Protein AF-A0A5C7R2L1-F1 (afdb_monomer)

Nearest PDB structures (foldseek):
  4mh6-assembly1_A  TM=2.713E-01  e=3.807E+00  Vibrio parahaemolyticus RIMD 2210633

Structure (mmCIF, N/CA/C/O backbone):
data_AF-A0A5C7R2L1-F1
#
_entry.id   AF-A0A5C7R2L1-F1
#
loop_
_atom_site.group_PDB
_atom_site.id
_atom_site.type_symbol
_atom_site.label_atom_id
_atom_site.label_alt_id
_atom_site.label_comp_id
_atom_site.label_asym_id
_atom_site.label_entity_id
_atom_site.label_seq_id
_atom_site.pdbx_PDB_ins_code
_atom_site.Cartn_x
_atom_site.Cartn_y
_atom_site.Cartn_z
_atom_site.occupancy
_atom_site.B_iso_or_equiv
_atom_site.auth_seq_id
_atom_site.auth_comp_id
_atom_site.auth_asym_id
_atom_site.auth_atom_id
_atom_site.pdbx_PDB_model_num
ATOM 1 N N . MET A 1 1 ? -52.561 -38.824 -11.203 1.00 39.69 1 MET A N 1
ATOM 2 C CA . MET A 1 1 ? -52.600 -39.949 -12.165 1.00 39.69 1 MET A CA 1
ATOM 3 C C . MET A 1 1 ? -53.392 -39.508 -13.389 1.00 39.69 1 MET A C 1
ATOM 5 O O . MET A 1 1 ? -54.431 -38.897 -13.193 1.00 39.69 1 MET A O 1
ATOM 9 N N . ASN A 1 2 ? -52.875 -39.834 -14.583 1.00 37.53 2 ASN A N 1
ATOM 10 C CA . ASN A 1 2 ? -53.332 -39.517 -15.955 1.00 37.53 2 ASN A CA 1
ATOM 11 C C . ASN A 1 2 ? -53.173 -38.056 -16.434 1.00 37.53 2 ASN A C 1
ATOM 13 O O . ASN A 1 2 ? -53.675 -37.151 -15.790 1.00 37.53 2 ASN A O 1
ATOM 17 N N . THR A 1 3 ? -52.539 -37.729 -17.568 1.00 41.38 3 THR A N 1
ATOM 18 C CA . THR A 1 3 ? -51.797 -38.523 -18.571 1.00 41.38 3 THR A CA 1
ATOM 19 C C . THR A 1 3 ? -51.018 -37.580 -19.502 1.00 41.38 3 THR A C 1
ATOM 21 O O . THR A 1 3 ? -51.517 -36.539 -19.913 1.00 41.38 3 THR A O 1
ATOM 24 N N . ILE A 1 4 ? -49.807 -38.013 -19.845 1.00 60.62 4 ILE A N 1
ATOM 25 C CA . ILE A 1 4 ? -48.859 -37.541 -20.869 1.00 60.62 4 ILE A CA 1
ATOM 26 C C . ILE A 1 4 ? -49.501 -37.465 -22.270 1.00 60.62 4 ILE A C 1
ATOM 28 O O . ILE A 1 4 ? -50.122 -38.452 -22.653 1.00 60.62 4 ILE A O 1
ATOM 32 N N . ARG A 1 5 ? -49.232 -36.419 -23.080 1.00 50.84 5 ARG A N 1
ATOM 33 C CA . ARG A 1 5 ? -48.623 -36.579 -24.428 1.00 50.84 5 ARG A CA 1
ATOM 34 C C . ARG A 1 5 ? -48.269 -35.266 -25.136 1.00 50.84 5 ARG A C 1
ATOM 36 O O . ARG A 1 5 ? -49.070 -34.351 -25.257 1.00 50.84 5 ARG A O 1
ATOM 43 N N . GLN A 1 6 ? -47.039 -35.264 -25.632 1.00 53.69 6 GLN A N 1
ATOM 44 C CA . GLN A 1 6 ? -46.382 -34.284 -26.485 1.00 53.69 6 GLN A CA 1
ATOM 45 C C . GLN A 1 6 ? -46.992 -34.232 -27.894 1.00 53.69 6 GLN A C 1
ATOM 47 O O . GLN A 1 6 ? -47.411 -35.269 -28.408 1.00 53.69 6 GLN A O 1
ATOM 52 N N . LEU A 1 7 ? -46.893 -33.078 -28.562 1.00 54.81 7 LEU A N 1
ATOM 53 C CA . LEU A 1 7 ? -46.683 -33.032 -30.011 1.00 54.81 7 LEU A CA 1
ATOM 54 C C . LEU A 1 7 ? -45.957 -31.744 -30.419 1.00 54.81 7 LEU A C 1
ATOM 56 O O . LEU A 1 7 ? -46.365 -30.629 -30.110 1.00 54.81 7 LEU A O 1
ATOM 60 N N . VAL A 1 8 ? -44.827 -31.980 -31.071 1.00 52.78 8 VAL A N 1
ATOM 61 C CA . VAL A 1 8 ? -43.884 -31.043 -31.669 1.00 52.78 8 VAL A CA 1
ATOM 62 C C . VAL A 1 8 ? -44.471 -30.499 -32.970 1.00 52.78 8 VAL A C 1
ATOM 64 O O . VAL A 1 8 ? -44.897 -31.284 -33.813 1.00 52.78 8 VAL A O 1
ATOM 67 N N . THR A 1 9 ? -44.388 -29.186 -33.183 1.00 51.72 9 THR A N 1
ATOM 68 C CA . THR A 1 9 ? -44.386 -28.609 -34.536 1.00 51.72 9 THR A CA 1
ATOM 69 C C . THR A 1 9 ? -43.420 -27.433 -34.567 1.00 51.72 9 THR A C 1
ATOM 71 O O . THR A 1 9 ? -43.623 -26.422 -33.902 1.00 51.72 9 THR A O 1
ATOM 74 N N . ALA A 1 10 ? -42.338 -27.621 -35.316 1.00 51.16 10 ALA A N 1
ATOM 75 C CA . ALA A 1 10 ? -41.337 -26.623 -35.637 1.00 51.16 10 ALA A CA 1
ATOM 76 C C . ALA A 1 10 ? -41.802 -25.788 -36.836 1.00 51.16 10 ALA A C 1
ATOM 78 O O . ALA A 1 10 ? -42.165 -26.373 -37.852 1.00 51.16 10 ALA A O 1
ATOM 79 N N . ILE A 1 11 ? -41.720 -24.456 -36.750 1.00 57.00 11 ILE A N 1
ATOM 80 C CA . ILE A 1 11 ? -41.546 -23.575 -37.914 1.00 57.00 11 ILE A CA 1
ATOM 81 C C . ILE A 1 11 ? -40.574 -22.458 -37.523 1.00 57.00 11 ILE A C 1
ATOM 83 O O . ILE A 1 11 ? -40.879 -21.570 -36.731 1.00 57.00 11 ILE A O 1
ATOM 87 N N . THR A 1 12 ? -39.383 -22.543 -38.099 1.00 49.66 12 THR A N 1
ATOM 88 C CA . THR A 1 12 ? -38.386 -21.487 -38.246 1.00 49.66 12 THR A CA 1
ATOM 89 C C . THR A 1 12 ? -38.752 -20.608 -39.446 1.00 49.66 12 THR A C 1
ATOM 91 O O . THR A 1 12 ? -38.893 -21.143 -40.539 1.00 49.66 12 THR A O 1
ATOM 94 N N . LEU A 1 13 ? -38.841 -19.280 -39.282 1.00 45.88 13 LEU A N 1
ATOM 95 C CA . LEU A 1 13 ? -38.212 -18.313 -40.199 1.00 45.88 13 LEU A CA 1
ATOM 96 C C . LEU A 1 13 ? -38.254 -16.870 -39.662 1.00 45.88 13 LEU A C 1
ATOM 98 O O . LEU A 1 13 ? -39.266 -16.355 -39.203 1.00 45.88 13 LEU A O 1
ATOM 102 N N . THR A 1 14 ? -37.081 -16.263 -39.758 1.00 50.78 14 THR A N 1
ATOM 103 C CA . THR A 1 14 ? -36.590 -14.925 -39.421 1.00 50.78 14 THR A CA 1
ATOM 104 C C . THR A 1 14 ? -37.208 -13.764 -40.209 1.00 50.78 14 THR A C 1
ATOM 106 O O . THR A 1 14 ? -37.318 -13.877 -41.426 1.00 50.78 14 THR A O 1
ATOM 109 N N . ALA A 1 15 ? -37.405 -12.600 -39.565 1.00 43.31 15 ALA A N 1
ATOM 110 C CA . ALA A 1 15 ? -37.150 -11.278 -40.169 1.00 43.31 15 ALA A CA 1
ATOM 111 C C . ALA A 1 15 ? -37.083 -10.135 -39.123 1.00 43.31 15 ALA A C 1
ATOM 113 O O . ALA A 1 15 ? -38.080 -9.772 -38.510 1.00 43.31 15 ALA A O 1
ATOM 114 N N . ALA A 1 16 ? -35.875 -9.586 -38.965 1.00 53.84 16 ALA A N 1
ATOM 115 C CA . ALA A 1 16 ? -35.517 -8.183 -38.713 1.00 53.84 16 ALA A CA 1
ATOM 116 C C . ALA A 1 16 ? -36.371 -7.295 -37.771 1.00 53.84 16 ALA A C 1
ATOM 118 O O . ALA A 1 16 ? -37.302 -6.624 -38.206 1.00 53.84 16 ALA A O 1
ATOM 119 N N . LEU A 1 17 ? -35.881 -7.095 -36.540 1.00 45.97 17 LEU A N 1
ATOM 120 C CA . LEU A 1 17 ? -35.929 -5.788 -35.864 1.00 45.97 17 LEU A CA 1
ATOM 121 C C . LEU A 1 17 ? -34.528 -5.430 -35.341 1.00 45.97 17 LEU A C 1
ATOM 123 O O . LEU A 1 17 ? -34.177 -5.705 -34.198 1.00 45.97 17 LEU A O 1
ATOM 127 N N . SER A 1 18 ? -33.716 -4.806 -36.196 1.00 50.56 18 SER A N 1
ATOM 128 C CA . SER A 1 18 ? -32.508 -4.081 -35.794 1.00 50.56 18 SER A CA 1
ATOM 129 C C . SER A 1 18 ? -32.811 -2.581 -35.779 1.00 50.56 18 SER A C 1
ATOM 131 O O . SER A 1 18 ? -32.610 -1.899 -36.780 1.00 50.56 18 SER A O 1
ATOM 133 N N . ALA A 1 19 ? -33.326 -2.071 -34.661 1.00 48.06 19 ALA A N 1
ATOM 134 C CA . ALA A 1 19 ? -33.340 -0.637 -34.362 1.00 48.06 19 ALA A CA 1
ATOM 135 C C . ALA A 1 19 ? -33.668 -0.396 -32.880 1.00 48.06 19 ALA A C 1
ATOM 137 O O . ALA A 1 19 ? -34.785 -0.037 -32.530 1.00 48.06 19 ALA A O 1
ATOM 138 N N . CYS A 1 20 ? -32.676 -0.562 -32.006 1.00 41.56 20 CYS A N 1
ATOM 139 C CA . CYS A 1 20 ? -32.641 0.151 -30.732 1.00 41.56 20 CYS A CA 1
ATOM 140 C C . CYS A 1 20 ? -31.186 0.517 -30.440 1.00 41.56 20 CYS A C 1
ATOM 142 O O . CYS A 1 20 ? -30.364 -0.335 -30.111 1.00 41.56 20 CYS A O 1
ATOM 144 N N . GLY A 1 21 ? -30.872 1.800 -30.621 1.00 51.09 21 GLY A N 1
ATOM 145 C CA . GLY A 1 21 ? -29.602 2.395 -30.237 1.00 51.09 21 GLY A CA 1
ATOM 146 C C . GLY A 1 21 ? -29.471 2.428 -28.719 1.00 51.09 21 GLY A C 1
ATOM 147 O O . GLY A 1 21 ? -29.848 3.403 -28.081 1.00 51.09 21 GLY A O 1
ATOM 148 N N . GLY A 1 22 ? -28.918 1.363 -28.151 1.00 40.03 22 GLY A N 1
ATOM 149 C CA . GLY A 1 22 ? -28.260 1.399 -26.854 1.00 40.03 22 GLY A CA 1
ATOM 150 C C . GLY A 1 22 ? -26.768 1.571 -27.098 1.00 40.03 22 GLY A C 1
ATOM 151 O O . GLY A 1 22 ? -26.120 0.661 -27.606 1.00 40.03 22 GLY A O 1
ATOM 152 N N . LYS A 1 23 ? -26.213 2.742 -26.770 1.00 41.47 23 LYS A N 1
ATOM 153 C CA . LYS A 1 23 ? -24.764 2.908 -26.617 1.00 41.47 23 LYS A CA 1
ATOM 154 C C . LYS A 1 23 ? -24.326 2.003 -25.467 1.00 41.47 23 LYS A C 1
ATOM 156 O O . LYS A 1 23 ? -24.392 2.402 -24.311 1.00 41.47 23 LYS A O 1
ATOM 161 N N . GLN A 1 24 ? -23.931 0.778 -25.792 1.00 41.66 24 GLN A N 1
ATOM 162 C CA . GLN A 1 24 ? -23.197 -0.081 -24.880 1.00 41.66 24 GLN A CA 1
ATOM 163 C C . GLN A 1 24 ? -21.851 0.614 -24.621 1.00 41.66 24 GLN A C 1
ATOM 165 O O . GLN A 1 24 ? -21.129 0.881 -25.588 1.00 41.66 24 GLN A O 1
ATOM 170 N N . PRO A 1 25 ? -21.502 0.965 -23.372 1.00 40.78 25 PRO A N 1
ATOM 171 C CA . PRO A 1 25 ? -20.127 1.320 -23.058 1.00 40.78 25 PRO A CA 1
ATOM 172 C C . PRO A 1 25 ? -19.238 0.147 -23.492 1.00 40.78 25 PRO A C 1
ATOM 174 O O . PRO A 1 25 ? -19.661 -1.006 -23.332 1.00 40.78 25 PRO A O 1
ATOM 177 N N . PRO A 1 26 ? -18.048 0.393 -24.069 1.00 38.75 26 PRO A N 1
ATOM 178 C CA . PRO A 1 26 ? -17.127 -0.693 -24.370 1.00 38.75 26 PRO A CA 1
ATOM 179 C C . PRO A 1 26 ? -16.910 -1.523 -23.097 1.00 38.75 26 PRO A C 1
ATOM 181 O O . PRO A 1 26 ? -16.890 -0.947 -22.002 1.00 38.75 26 PRO A O 1
ATOM 184 N N . PRO A 1 27 ? -16.790 -2.860 -23.204 1.00 34.00 27 PRO A N 1
ATOM 185 C CA . PRO A 1 27 ? -16.456 -3.672 -22.047 1.00 34.00 27 PRO A CA 1
ATOM 186 C C . PRO A 1 27 ? -15.182 -3.088 -21.444 1.00 34.00 27 PRO A C 1
ATOM 188 O O . PRO A 1 27 ? -14.201 -2.871 -22.159 1.00 34.00 27 PRO A O 1
ATOM 191 N N . ALA A 1 28 ? -15.224 -2.782 -20.149 1.00 38.81 28 ALA A N 1
ATOM 192 C CA . ALA A 1 28 ? -14.040 -2.429 -19.394 1.00 38.81 28 ALA A CA 1
ATOM 193 C C . ALA A 1 28 ? -13.111 -3.646 -19.435 1.00 38.81 28 ALA A C 1
ATOM 195 O O . ALA A 1 28 ? -13.203 -4.551 -18.611 1.00 38.81 28 ALA A O 1
ATOM 196 N N . GLN A 1 29 ? -12.247 -3.697 -20.444 1.00 35.16 29 GLN A N 1
ATOM 197 C CA . GLN A 1 29 ? -11.073 -4.543 -20.436 1.00 35.16 29 GLN A CA 1
ATOM 198 C C . GLN A 1 29 ? -10.132 -3.936 -19.402 1.00 35.16 29 GLN A C 1
ATOM 200 O O . GLN A 1 29 ? -9.212 -3.192 -19.724 1.00 35.16 29 GLN A O 1
ATOM 205 N N . GLN A 1 30 ? -10.385 -4.240 -18.132 1.00 37.59 30 GLN A N 1
ATOM 206 C CA . GLN A 1 30 ? -9.346 -4.221 -17.118 1.00 37.59 30 GLN A CA 1
ATOM 207 C C . GLN A 1 30 ? -8.441 -5.420 -17.402 1.00 37.59 30 GLN A C 1
ATOM 209 O O . GLN A 1 30 ? -8.468 -6.429 -16.704 1.00 37.59 30 GLN A O 1
ATOM 214 N N . ASN A 1 31 ? -7.674 -5.337 -18.488 1.00 41.25 31 ASN A N 1
ATOM 215 C CA . ASN A 1 31 ? -6.490 -6.162 -18.600 1.00 41.25 31 ASN A CA 1
ATOM 216 C C . ASN A 1 31 ? -5.535 -5.603 -17.552 1.00 41.25 31 ASN A C 1
ATOM 218 O O . ASN A 1 31 ? -4.948 -4.540 -17.751 1.00 41.25 31 ASN A O 1
ATOM 222 N N . ALA A 1 32 ? -5.447 -6.281 -16.408 1.00 54.75 32 ALA A N 1
ATOM 223 C CA . ALA A 1 32 ? -4.316 -6.107 -15.514 1.00 54.75 32 ALA A CA 1
ATOM 224 C C . ALA A 1 32 ? -3.049 -6.206 -16.375 1.00 54.75 32 ALA A C 1
ATOM 226 O O . ALA A 1 32 ? -2.899 -7.181 -17.119 1.00 54.75 32 ALA A O 1
ATOM 227 N N . HIS A 1 33 ? -2.210 -5.168 -16.344 1.00 63.53 33 HIS A N 1
ATOM 228 C CA . HIS A 1 33 ? -0.971 -5.114 -17.118 1.00 63.53 33 HIS A CA 1
ATOM 229 C C . HIS A 1 33 ? -0.148 -6.361 -16.793 1.00 63.53 33 HIS A C 1
ATOM 231 O O . HIS A 1 33 ? 0.251 -6.556 -15.645 1.00 63.53 33 HIS A O 1
ATOM 237 N N . GLN A 1 34 ? 0.038 -7.242 -17.775 1.00 74.62 34 GLN A N 1
ATOM 238 C CA . GLN A 1 34 ? 0.922 -8.388 -17.615 1.00 74.62 34 GLN A CA 1
ATOM 239 C C . GLN A 1 34 ? 2.340 -7.909 -17.924 1.00 74.62 34 GLN A C 1
ATOM 241 O O . GLN A 1 34 ? 2.550 -7.319 -18.984 1.00 74.62 34 GLN A O 1
ATOM 246 N N . PRO A 1 35 ? 3.305 -8.110 -17.016 1.00 78.38 35 PRO A N 1
ATOM 247 C CA . PRO A 1 35 ? 4.678 -7.719 -17.271 1.00 78.38 35 PRO A CA 1
ATOM 248 C C . PRO A 1 35 ? 5.257 -8.561 -18.408 1.00 78.38 35 PRO A C 1
ATOM 250 O O . PRO A 1 35 ? 5.142 -9.790 -18.431 1.00 78.38 35 PRO A O 1
ATOM 253 N N . GLU A 1 36 ? 5.918 -7.893 -19.342 1.00 84.56 36 GLU A N 1
ATOM 254 C CA . GLU A 1 36 ? 6.506 -8.531 -20.519 1.00 84.56 36 GLU A CA 1
ATOM 255 C C . GLU A 1 36 ? 7.959 -8.953 -20.244 1.00 84.56 36 GLU A C 1
ATOM 257 O O . GLU A 1 36 ? 8.436 -9.977 -20.745 1.00 84.56 36 GLU A O 1
ATOM 262 N N . THR A 1 37 ? 8.656 -8.203 -19.386 1.00 86.31 37 THR A N 1
ATOM 263 C CA . THR A 1 37 ? 10.084 -8.379 -19.091 1.00 86.31 37 THR A CA 1
ATOM 264 C C . THR A 1 37 ? 10.355 -9.434 -18.021 1.00 86.31 37 THR A C 1
ATOM 266 O O . THR A 1 37 ? 9.510 -9.730 -17.178 1.00 86.31 37 THR A O 1
ATOM 269 N N . PHE A 1 38 ? 11.571 -9.995 -18.016 1.00 85.19 38 PHE A N 1
ATOM 270 C CA . PHE A 1 38 ? 12.000 -10.944 -16.978 1.00 85.19 38 PHE A CA 1
ATOM 271 C C . PHE A 1 38 ? 11.954 -10.322 -15.573 1.00 85.19 38 PHE A C 1
ATOM 273 O O . PHE A 1 38 ? 11.439 -10.942 -14.647 1.00 85.19 38 PHE A O 1
ATOM 280 N N . ILE A 1 39 ? 12.419 -9.074 -15.436 1.00 84.44 39 ILE A N 1
ATOM 281 C CA . ILE A 1 39 ? 12.377 -8.334 -14.167 1.00 84.44 39 ILE A CA 1
ATOM 282 C C . ILE A 1 39 ? 10.926 -8.112 -13.731 1.00 84.44 39 ILE A C 1
ATOM 284 O O . ILE A 1 39 ? 10.577 -8.417 -12.594 1.00 84.44 39 ILE A O 1
ATOM 288 N N . GLY A 1 40 ? 10.063 -7.648 -14.641 1.00 83.94 40 GLY A N 1
ATOM 289 C CA . GLY A 1 40 ? 8.648 -7.441 -14.343 1.00 83.94 40 GLY A CA 1
ATOM 290 C C . GLY A 1 40 ? 7.937 -8.728 -13.912 1.00 83.94 40 GLY A C 1
ATOM 291 O O . GLY A 1 40 ? 7.142 -8.698 -12.978 1.00 83.94 40 GLY A O 1
ATOM 292 N N . LYS A 1 41 ? 8.246 -9.871 -14.539 1.00 87.50 41 LYS A N 1
ATOM 293 C CA . LYS A 1 41 ? 7.679 -11.181 -14.170 1.00 87.50 41 LYS A CA 1
ATOM 294 C C . LYS A 1 41 ? 8.133 -11.647 -12.788 1.00 87.50 41 LYS A C 1
ATOM 296 O O . LYS A 1 41 ? 7.288 -12.065 -12.005 1.00 87.50 41 LYS A O 1
ATOM 301 N N . ALA A 1 42 ? 9.422 -11.517 -12.470 1.00 88.25 42 ALA A N 1
ATOM 302 C CA . ALA A 1 42 ? 9.946 -11.863 -11.148 1.00 88.25 42 ALA A CA 1
ATOM 303 C C . ALA A 1 42 ? 9.334 -10.984 -10.041 1.00 88.25 42 ALA A C 1
ATOM 305 O O . ALA A 1 42 ? 8.923 -11.487 -9.000 1.00 88.25 42 ALA A O 1
ATOM 306 N N . VAL A 1 43 ? 9.198 -9.674 -10.282 1.00 86.25 43 VAL A N 1
ATOM 307 C CA . VAL A 1 43 ? 8.515 -8.766 -9.343 1.00 86.25 43 VAL A CA 1
ATOM 308 C C . VAL A 1 43 ? 7.036 -9.124 -9.207 1.00 86.25 43 VAL A C 1
ATOM 310 O O . VAL A 1 43 ? 6.497 -9.097 -8.102 1.00 86.25 43 VAL A O 1
ATOM 313 N N . LYS A 1 44 ? 6.370 -9.496 -10.304 1.00 88.12 44 LYS A N 1
ATOM 314 C CA . LYS A 1 44 ? 4.971 -9.927 -10.266 1.00 88.12 44 LYS A CA 1
ATOM 315 C C . LYS A 1 44 ? 4.765 -11.169 -9.401 1.00 88.12 44 LYS A C 1
ATOM 317 O O . LYS A 1 44 ? 3.806 -11.205 -8.646 1.00 88.12 44 LYS A O 1
ATOM 322 N N . GLU A 1 45 ? 5.650 -12.152 -9.488 1.00 89.44 45 GLU A N 1
ATOM 323 C CA . GLU A 1 45 ? 5.563 -13.367 -8.672 1.00 89.44 45 GLU A CA 1
ATOM 324 C C . GLU A 1 45 ? 5.610 -13.036 -7.173 1.00 89.44 45 GLU A C 1
ATOM 326 O O . GLU A 1 45 ? 4.687 -13.375 -6.436 1.00 89.44 45 GLU A O 1
ATOM 331 N N . VAL A 1 46 ? 6.612 -12.258 -6.751 1.00 88.50 46 VAL A N 1
ATOM 332 C CA . VAL A 1 46 ? 6.759 -11.819 -5.350 1.00 88.50 46 VAL A CA 1
ATOM 333 C C . VAL A 1 46 ? 5.572 -10.969 -4.897 1.00 88.50 46 VAL A C 1
ATOM 335 O O . VAL A 1 46 ? 5.117 -11.048 -3.758 1.00 88.50 46 VAL A O 1
ATOM 338 N N . THR A 1 47 ? 5.053 -10.123 -5.782 1.00 87.56 47 THR A N 1
ATOM 339 C CA . THR A 1 47 ? 3.937 -9.245 -5.433 1.00 87.56 47 THR A CA 1
ATOM 340 C C . THR A 1 47 ? 2.582 -9.946 -5.435 1.00 87.56 47 THR A C 1
ATOM 342 O O . THR A 1 47 ? 1.700 -9.529 -4.686 1.00 87.56 47 THR A O 1
ATOM 345 N N . ASP A 1 48 ? 2.395 -11.008 -6.219 1.00 91.69 48 ASP A N 1
ATOM 346 C CA . ASP A 1 48 ? 1.206 -11.860 -6.145 1.00 91.69 48 ASP A CA 1
ATOM 347 C C . ASP A 1 48 ? 1.174 -12.616 -4.806 1.00 91.69 48 ASP A C 1
ATOM 349 O O . ASP A 1 48 ? 0.127 -12.639 -4.154 1.00 91.69 48 ASP A O 1
ATOM 353 N N . GLU A 1 49 ? 2.319 -13.128 -4.341 1.00 87.25 49 GLU A N 1
ATOM 354 C CA . GLU A 1 49 ? 2.456 -13.700 -2.992 1.00 87.25 49 GLU A CA 1
ATOM 355 C C . GLU A 1 49 ? 2.154 -12.648 -1.915 1.00 87.25 49 GLU A C 1
ATOM 357 O O . GLU A 1 49 ? 1.314 -12.873 -1.045 1.00 87.25 49 GLU A O 1
ATOM 362 N N . ALA A 1 50 ? 2.722 -11.443 -2.029 1.00 88.31 50 ALA A N 1
ATOM 363 C CA . ALA A 1 50 ? 2.433 -10.354 -1.096 1.00 88.31 50 ALA A CA 1
ATOM 364 C C . ALA A 1 50 ? 0.939 -9.975 -1.068 1.00 88.31 50 ALA A C 1
ATOM 366 O O . ALA A 1 50 ? 0.399 -9.646 -0.012 1.00 88.31 50 ALA A O 1
ATOM 367 N N . LYS A 1 51 ? 0.236 -10.028 -2.210 1.00 91.44 51 LYS A N 1
ATOM 368 C CA . LYS A 1 51 ? -1.220 -9.811 -2.271 1.00 91.44 51 LYS A CA 1
ATOM 369 C C . LYS A 1 51 ? -1.990 -10.919 -1.561 1.00 91.44 51 LYS A C 1
ATOM 371 O O . LYS A 1 51 ? -3.004 -10.629 -0.923 1.00 91.44 51 LYS A O 1
ATOM 376 N N . GLU A 1 52 ? -1.545 -12.164 -1.682 1.00 93.31 52 GLU A N 1
ATOM 377 C CA . GLU A 1 52 ? -2.139 -13.298 -0.979 1.00 93.31 52 GLU A CA 1
ATOM 378 C C . GLU A 1 52 ? -1.927 -13.182 0.536 1.00 93.31 52 GLU A C 1
ATOM 380 O O . GLU A 1 52 ? -2.893 -13.263 1.302 1.00 93.31 52 GLU A O 1
ATOM 385 N N . GLU A 1 53 ? -0.700 -12.900 0.975 1.00 90.12 53 GLU A N 1
ATOM 386 C CA . GLU A 1 53 ? -0.379 -12.662 2.383 1.00 90.12 53 GLU A CA 1
ATOM 387 C C . GLU A 1 53 ? -1.148 -11.468 2.945 1.00 90.12 53 GLU A C 1
ATOM 389 O O . GLU A 1 53 ? -1.687 -11.536 4.046 1.00 90.12 53 GLU A O 1
ATOM 394 N N . LEU A 1 54 ? -1.293 -10.388 2.180 1.00 91.31 54 LEU A N 1
ATOM 395 C CA . LEU A 1 54 ? -2.080 -9.230 2.588 1.00 91.31 54 LEU A CA 1
ATOM 396 C C . LEU A 1 54 ? -3.562 -9.581 2.789 1.00 91.31 54 LEU A C 1
ATOM 398 O O . LEU A 1 54 ? -4.213 -9.051 3.690 1.00 91.31 54 LEU A O 1
ATOM 402 N N . GLN A 1 55 ? -4.119 -10.463 1.957 1.00 93.06 55 GLN A N 1
ATOM 403 C CA . GLN A 1 55 ? -5.511 -10.901 2.080 1.00 93.06 55 GLN A CA 1
ATOM 404 C C . GLN A 1 55 ? -5.707 -11.832 3.277 1.00 93.06 55 GLN A C 1
ATOM 406 O O . GLN A 1 55 ? -6.668 -11.653 4.035 1.00 93.06 55 GLN A O 1
ATOM 411 N N . ASN A 1 56 ? -4.784 -12.773 3.470 1.00 94.88 56 ASN A N 1
ATOM 412 C CA . ASN A 1 56 ? -4.913 -13.882 4.416 1.00 94.88 56 ASN A CA 1
ATOM 413 C C . ASN A 1 56 ? -4.209 -13.650 5.762 1.00 94.88 56 ASN A C 1
ATOM 415 O O . ASN A 1 56 ? -4.475 -14.371 6.722 1.00 94.88 56 ASN A O 1
ATOM 419 N N . GLY A 1 57 ? -3.337 -12.651 5.851 1.00 95.44 57 GLY A N 1
ATOM 420 C CA . GLY A 1 57 ? -2.536 -12.308 7.021 1.00 95.44 57 GLY A CA 1
ATOM 421 C C . GLY A 1 57 ? -3.057 -11.093 7.784 1.00 95.44 57 GLY A C 1
ATOM 422 O O . GLY A 1 57 ? -3.950 -10.362 7.348 1.00 95.44 57 GLY A O 1
ATOM 423 N N . ASN A 1 58 ? -2.505 -10.866 8.970 1.00 97.25 58 ASN A N 1
ATOM 424 C CA . ASN A 1 58 ? -2.810 -9.682 9.767 1.00 97.25 58 ASN A CA 1
ATOM 425 C C . ASN A 1 58 ? -2.225 -8.422 9.103 1.00 97.25 58 ASN A C 1
ATOM 427 O O . ASN A 1 58 ? -1.114 -8.460 8.588 1.00 97.25 58 ASN A O 1
ATOM 431 N N . ILE A 1 59 ? -2.962 -7.308 9.125 1.00 95.56 59 ILE A N 1
ATOM 432 C CA . ILE A 1 59 ? -2.450 -6.006 8.666 1.00 95.56 59 ILE A CA 1
ATOM 433 C C . ILE A 1 59 ? -1.972 -5.216 9.874 1.00 95.56 59 ILE A C 1
ATOM 435 O O . ILE A 1 59 ? -2.769 -4.968 10.777 1.00 95.56 59 ILE A O 1
ATOM 439 N N . ASP A 1 60 ? -0.710 -4.798 9.861 1.00 94.44 60 ASP A N 1
ATOM 440 C CA . ASP A 1 60 ? -0.152 -3.878 10.852 1.00 94.44 60 ASP A CA 1
ATOM 441 C C . ASP A 1 60 ? -0.759 -2.474 10.681 1.00 94.44 60 ASP A C 1
ATOM 443 O O . ASP A 1 60 ? -0.857 -1.950 9.570 1.00 94.44 60 ASP A O 1
ATOM 447 N N . VAL A 1 61 ? -1.203 -1.879 11.787 1.00 93.06 61 VAL A N 1
ATOM 448 C CA . VAL A 1 61 ? -1.807 -0.538 11.848 1.00 93.06 61 VAL A CA 1
ATOM 449 C C . VAL A 1 61 ? -1.129 0.358 12.887 1.00 93.06 61 VAL A C 1
ATOM 451 O O . VAL A 1 61 ? -1.674 1.393 13.264 1.00 93.06 61 VAL A O 1
ATOM 454 N N . SER A 1 62 ? 0.062 -0.022 13.351 1.00 88.38 62 SER A N 1
ATOM 455 C CA . SER A 1 62 ? 0.805 0.666 14.416 1.00 88.38 62 SER A CA 1
ATOM 456 C C . SER A 1 62 ? 1.274 2.072 14.011 1.00 88.38 62 SER A C 1
ATOM 458 O O . SER A 1 62 ? 1.498 2.916 14.878 1.00 88.38 62 SER A O 1
ATOM 460 N N . GLY A 1 63 ? 1.355 2.339 12.702 1.00 73.75 63 GLY A N 1
ATOM 461 C CA . GLY A 1 63 ? 1.845 3.592 12.128 1.00 73.75 63 GLY A CA 1
ATOM 462 C C . GLY A 1 63 ? 3.355 3.786 12.308 1.00 73.75 63 GLY A C 1
ATOM 463 O O . GLY A 1 63 ? 4.003 3.123 13.114 1.00 73.75 63 GLY A O 1
ATOM 464 N N . ASP A 1 64 ? 3.923 4.735 11.564 1.00 67.88 64 ASP A N 1
ATOM 465 C CA . ASP A 1 64 ? 5.382 4.944 11.514 1.00 67.88 64 ASP A CA 1
ATOM 466 C C . ASP A 1 64 ? 5.897 5.826 12.666 1.00 67.88 64 ASP A C 1
ATOM 468 O O . ASP A 1 64 ? 7.099 5.946 12.917 1.00 67.88 64 ASP A O 1
ATOM 472 N N . LYS A 1 65 ? 4.978 6.479 13.387 1.00 61.62 65 LYS A N 1
ATOM 473 C CA . LYS A 1 65 ? 5.289 7.327 14.538 1.00 61.62 65 LYS A CA 1
ATOM 474 C C . LYS A 1 65 ? 5.457 6.431 15.757 1.00 61.62 65 LYS A C 1
ATOM 476 O O . LYS A 1 65 ? 4.494 6.149 16.465 1.00 61.62 65 LYS A O 1
ATOM 481 N N . GLY A 1 66 ? 6.688 5.963 15.952 1.00 62.78 66 GLY A N 1
ATOM 482 C CA . GLY A 1 66 ? 7.061 5.070 17.047 1.00 62.78 66 GLY A CA 1
ATOM 483 C C . GLY A 1 66 ? 6.534 5.517 18.417 1.00 62.78 66 GLY A C 1
ATOM 484 O O . GLY A 1 66 ? 6.331 6.703 18.676 1.00 62.78 66 GLY A O 1
ATOM 485 N N . GLY A 1 67 ? 6.326 4.544 19.307 1.00 81.69 67 GLY A N 1
ATOM 486 C CA . GLY A 1 67 ? 5.839 4.773 20.673 1.00 81.69 67 GLY A CA 1
ATOM 487 C C . GLY A 1 67 ? 4.441 4.224 20.959 1.00 81.69 67 GLY A C 1
ATOM 488 O O . GLY A 1 67 ? 4.012 4.272 22.111 1.00 81.69 67 GLY A O 1
ATOM 489 N N . LEU A 1 68 ? 3.749 3.672 19.957 1.00 89.38 68 LEU A N 1
ATOM 490 C CA . LEU A 1 68 ? 2.541 2.876 20.166 1.00 89.38 68 LEU A CA 1
ATOM 491 C C . LEU A 1 68 ? 2.876 1.376 20.210 1.00 89.38 68 LEU A C 1
ATOM 493 O O . LEU A 1 68 ? 3.771 0.941 19.482 1.00 89.38 68 LEU A O 1
ATOM 497 N N . PRO A 1 69 ? 2.172 0.586 21.041 1.00 93.00 69 PRO A N 1
ATOM 498 C CA . PRO A 1 69 ? 2.267 -0.869 21.004 1.00 93.00 69 PRO A CA 1
ATOM 499 C C . PRO A 1 69 ? 1.838 -1.406 19.638 1.00 93.00 69 PRO A C 1
ATOM 501 O O . PRO A 1 69 ? 1.001 -0.780 18.975 1.00 93.00 69 PRO A O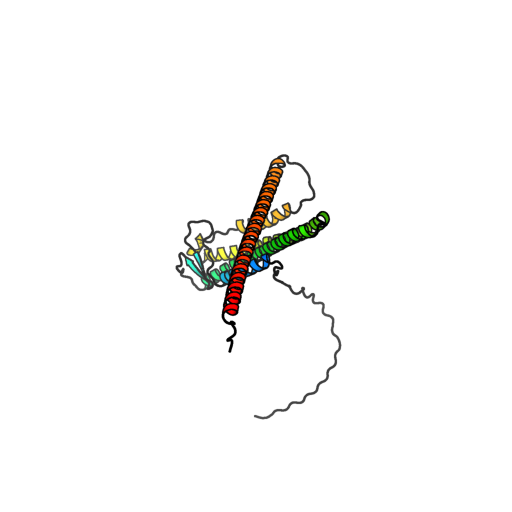 1
ATOM 504 N N . LYS A 1 70 ? 2.353 -2.573 19.239 1.00 95.06 70 LYS A N 1
ATOM 505 C CA . LYS A 1 70 ? 2.017 -3.162 17.938 1.00 95.06 70 LYS A CA 1
ATOM 506 C C . LYS A 1 70 ? 0.513 -3.416 17.860 1.00 95.06 70 LYS A C 1
ATOM 508 O O . LYS A 1 70 ? -0.037 -4.088 18.733 1.00 95.06 70 LYS A O 1
ATOM 513 N N . ALA A 1 71 ? -0.137 -2.922 16.814 1.00 96.25 71 ALA A N 1
ATOM 514 C CA . ALA A 1 71 ? -1.540 -3.181 16.541 1.00 96.25 71 ALA A CA 1
ATOM 515 C C . ALA A 1 71 ? -1.731 -3.826 15.175 1.00 96.25 71 ALA A C 1
ATOM 517 O O . ALA A 1 71 ? -1.100 -3.448 14.191 1.00 96.25 71 ALA A O 1
ATOM 518 N N . GLU A 1 72 ? -2.641 -4.788 15.119 1.00 97.81 72 GLU A N 1
ATOM 519 C CA . GLU A 1 72 ? -2.933 -5.557 13.921 1.00 97.81 72 GLU A CA 1
ATOM 520 C C . GLU A 1 72 ? -4.439 -5.734 13.728 1.00 97.81 72 GLU A C 1
ATOM 522 O O . GLU A 1 72 ? -5.188 -5.906 14.689 1.00 97.81 72 GLU A O 1
ATOM 527 N N . ILE A 1 73 ? -4.885 -5.762 12.473 1.00 98.00 73 ILE A N 1
ATOM 528 C CA . ILE A 1 73 ? -6.252 -6.141 12.108 1.00 98.00 73 ILE A CA 1
ATOM 529 C C . ILE A 1 73 ? -6.213 -7.488 11.401 1.00 98.00 73 ILE A C 1
ATOM 531 O O . ILE A 1 73 ? -5.592 -7.625 10.344 1.00 98.00 73 ILE A O 1
ATOM 535 N N . THR A 1 74 ? -6.905 -8.480 11.953 1.00 98.25 74 THR A N 1
ATOM 536 C CA . THR A 1 74 ? -6.953 -9.830 11.380 1.00 98.25 74 THR A CA 1
ATOM 537 C C . THR A 1 74 ? -7.827 -9.880 10.117 1.00 98.25 74 THR A C 1
ATOM 539 O O . THR A 1 74 ? -8.704 -9.028 9.930 1.00 98.25 74 THR A O 1
ATOM 542 N N . PRO A 1 75 ? -7.689 -10.912 9.262 1.00 98.19 75 PRO A N 1
ATOM 543 C CA . PRO A 1 75 ? -8.601 -11.139 8.134 1.00 98.19 75 PRO A CA 1
ATOM 544 C C . PRO A 1 75 ? -10.073 -11.282 8.538 1.00 98.19 75 PRO A C 1
ATOM 546 O O . PRO A 1 75 ? -10.968 -11.024 7.738 1.00 98.19 75 PRO A O 1
ATOM 549 N N . LYS A 1 76 ? -10.332 -11.689 9.786 1.00 97.81 76 LYS A N 1
ATOM 550 C CA . LYS A 1 76 ? -11.682 -11.870 10.337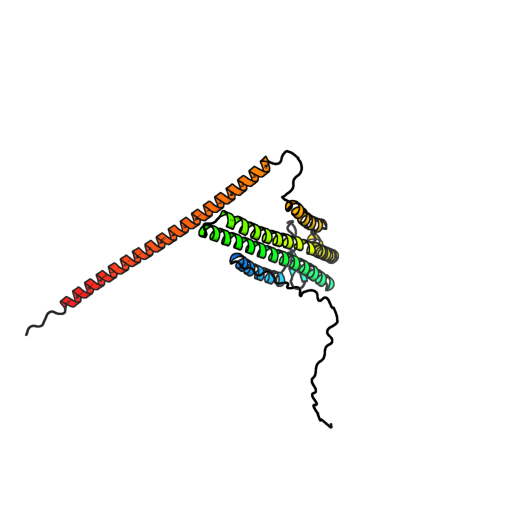 1.00 97.81 76 LYS A CA 1
ATOM 551 C C . LYS A 1 76 ? -12.273 -10.578 10.909 1.00 97.81 76 LYS A C 1
ATOM 553 O O . LYS A 1 76 ? -13.440 -10.573 11.300 1.00 97.81 76 LYS A O 1
ATOM 558 N N . GLY A 1 77 ? -11.497 -9.493 10.935 1.00 97.56 77 GLY A N 1
ATOM 559 C CA . GLY A 1 77 ? -11.919 -8.204 11.475 1.00 97.56 77 GLY A CA 1
ATOM 560 C C . GLY A 1 77 ? -11.791 -8.102 12.990 1.00 97.56 77 GLY A C 1
ATOM 561 O O . GLY A 1 77 ? -12.564 -7.376 13.604 1.00 97.56 77 GLY A O 1
ATOM 562 N N . ASP A 1 78 ? -10.857 -8.833 13.598 1.00 98.25 78 ASP A N 1
ATOM 563 C CA . ASP A 1 78 ? -10.503 -8.639 15.005 1.00 98.25 78 ASP A CA 1
ATOM 564 C C . ASP A 1 78 ? -9.344 -7.639 15.109 1.00 98.25 78 ASP A C 1
ATOM 566 O O . ASP A 1 78 ? -8.455 -7.628 14.254 1.00 98.25 78 ASP A O 1
ATOM 570 N N . LEU A 1 79 ? -9.356 -6.807 16.151 1.00 98.38 79 LEU A N 1
ATOM 571 C CA . LEU A 1 79 ? -8.254 -5.906 16.484 1.00 98.38 79 LEU A CA 1
ATOM 572 C C . LEU A 1 79 ? -7.371 -6.574 17.536 1.00 98.38 79 LEU A C 1
ATOM 574 O O . LEU A 1 79 ? -7.867 -6.971 18.591 1.00 98.38 79 LEU A O 1
ATOM 578 N N . LEU A 1 80 ? -6.075 -6.675 17.256 1.00 98.38 80 LEU A N 1
ATOM 579 C CA . LEU A 1 80 ? -5.066 -7.160 18.190 1.00 98.38 80 LEU A CA 1
ATOM 580 C C . LEU A 1 80 ? -4.157 -6.002 18.603 1.00 98.38 80 LEU A C 1
ATOM 582 O O . LEU A 1 80 ? -3.712 -5.249 17.743 1.00 98.38 80 LEU A O 1
ATOM 586 N N . ILE A 1 81 ? -3.852 -5.882 19.893 1.00 97.00 81 ILE A N 1
ATOM 587 C CA . ILE A 1 81 ? -2.850 -4.950 20.431 1.00 97.00 81 ILE A CA 1
ATOM 588 C C . ILE A 1 81 ? -1.871 -5.772 21.267 1.00 97.00 81 ILE A C 1
ATOM 590 O O . ILE A 1 81 ? -2.297 -6.492 22.167 1.00 97.00 81 ILE A O 1
ATOM 594 N N . GLU A 1 82 ? -0.575 -5.726 20.948 1.00 95.62 82 GLU A N 1
ATOM 595 C CA . GLU A 1 82 ? 0.450 -6.620 21.523 1.00 95.62 82 GLU A CA 1
ATOM 596 C C . GLU A 1 82 ? 0.059 -8.108 21.397 1.00 95.62 82 GLU A C 1
ATOM 598 O O . GLU A 1 82 ? 0.234 -8.920 22.307 1.00 95.62 82 GLU A O 1
ATOM 603 N N . GLY A 1 83 ? -0.567 -8.461 20.267 1.00 96.50 83 GLY A N 1
ATOM 604 C CA . GLY A 1 83 ? -1.094 -9.803 20.006 1.00 96.50 83 GLY A CA 1
ATOM 605 C C . GLY A 1 83 ? -2.323 -10.191 20.841 1.00 96.50 83 GLY A C 1
ATOM 606 O O . GLY A 1 83 ? -2.832 -11.299 20.680 1.00 96.50 83 GLY A O 1
ATOM 607 N N . GLN A 1 84 ? -2.826 -9.310 21.713 1.00 97.56 84 GLN A N 1
ATOM 608 C CA . GLN A 1 84 ? -4.017 -9.557 22.525 1.00 97.56 84 GLN A CA 1
ATOM 609 C C . GLN A 1 84 ? -5.279 -9.046 21.823 1.00 97.56 84 GLN A C 1
ATOM 611 O O . GLN A 1 84 ? -5.294 -7.898 21.373 1.00 97.56 84 GLN A O 1
ATOM 616 N N . PRO A 1 85 ? -6.355 -9.848 21.743 1.00 97.44 85 PRO A N 1
ATOM 617 C CA . PRO A 1 85 ? -7.597 -9.411 21.124 1.00 97.44 85 PRO A CA 1
ATOM 618 C C . PRO A 1 85 ? -8.295 -8.341 21.968 1.00 97.44 85 PRO A C 1
ATOM 620 O O . PRO A 1 85 ? -8.512 -8.513 23.168 1.00 97.44 85 PRO A O 1
ATOM 623 N N . VAL A 1 86 ? -8.703 -7.256 21.316 1.00 97.81 86 VAL A N 1
ATOM 624 C CA . VAL A 1 86 ? -9.579 -6.237 21.900 1.00 97.81 86 VAL A CA 1
ATOM 625 C C . VAL A 1 86 ? -11.021 -6.741 21.851 1.00 97.81 86 VAL A C 1
ATOM 627 O O . VAL A 1 86 ? -11.473 -7.278 20.838 1.00 97.81 86 VAL A O 1
ATOM 630 N N . ALA A 1 87 ? -11.759 -6.582 22.951 1.00 97.62 87 ALA A N 1
ATOM 631 C CA . ALA A 1 87 ? -13.167 -6.956 23.002 1.00 97.62 87 ALA A CA 1
ATOM 632 C C . ALA A 1 87 ? -13.988 -6.036 22.088 1.00 97.62 87 ALA A C 1
ATOM 634 O O . ALA A 1 87 ? -14.040 -4.828 22.307 1.00 97.62 87 ALA A O 1
ATOM 635 N N . ILE A 1 88 ? -14.634 -6.623 21.079 1.00 98.00 88 ILE A N 1
ATOM 636 C CA . ILE A 1 88 ? -15.431 -5.899 20.087 1.00 98.00 88 ILE A CA 1
ATOM 637 C C . ILE A 1 88 ? -16.794 -6.556 19.868 1.00 98.00 88 ILE A C 1
ATOM 639 O O . ILE A 1 88 ? -16.947 -7.773 20.004 1.00 98.00 88 ILE A O 1
ATOM 643 N N . ASP A 1 89 ? -17.783 -5.754 19.486 1.00 98.12 89 ASP A N 1
ATOM 644 C CA . ASP A 1 89 ? -19.082 -6.235 19.024 1.00 98.12 89 ASP A CA 1
ATOM 645 C C . ASP A 1 89 ? -19.125 -6.454 17.495 1.00 98.12 89 ASP A C 1
ATOM 647 O O . ASP A 1 89 ? -18.155 -6.241 16.761 1.00 98.12 89 ASP A O 1
ATOM 651 N N . ALA A 1 90 ? -20.273 -6.914 16.993 1.00 98.12 90 ALA A N 1
ATOM 652 C CA . ALA A 1 90 ? -20.461 -7.182 15.568 1.00 98.12 90 ALA A CA 1
ATOM 653 C C . ALA A 1 90 ? -20.392 -5.916 14.691 1.00 98.12 90 ALA A C 1
ATOM 655 O O . ALA A 1 90 ? -19.940 -5.989 13.547 1.00 98.12 90 ALA A O 1
ATOM 656 N N . THR A 1 91 ? -20.815 -4.765 15.215 1.00 98.00 91 THR A N 1
ATOM 657 C CA . THR A 1 91 ? -20.778 -3.480 14.502 1.00 98.00 91 THR A CA 1
ATOM 658 C C . THR A 1 91 ? -19.338 -2.994 14.376 1.00 98.00 91 THR A C 1
ATOM 660 O O . THR A 1 91 ? -18.900 -2.614 13.293 1.00 98.00 91 THR A O 1
ATOM 663 N N . GLN A 1 92 ? -18.571 -3.070 15.462 1.00 98.56 92 GLN A N 1
ATOM 664 C CA . GLN A 1 92 ? -17.148 -2.738 15.495 1.00 98.56 92 GLN A CA 1
ATOM 665 C C . GLN A 1 92 ? -16.330 -3.661 14.581 1.00 98.56 92 GLN A C 1
ATOM 667 O O . GLN A 1 92 ? -15.492 -3.177 13.820 1.00 98.56 92 GLN A O 1
ATOM 672 N N . ARG A 1 93 ? -16.627 -4.970 14.563 1.00 98.69 93 ARG A N 1
ATOM 673 C CA . ARG A 1 93 ? -16.014 -5.917 13.615 1.00 98.69 93 ARG A CA 1
ATOM 674 C C . ARG A 1 93 ? -16.286 -5.537 12.158 1.00 98.69 93 ARG A C 1
ATOM 676 O O . ARG A 1 93 ? -15.381 -5.602 11.328 1.00 98.69 93 ARG A O 1
ATOM 683 N N . ALA A 1 94 ? -17.508 -5.114 11.832 1.00 98.56 94 ALA A N 1
ATOM 684 C CA . ALA A 1 94 ? -17.832 -4.658 10.481 1.00 98.56 94 ALA A CA 1
ATOM 685 C C . ALA A 1 94 ? -17.018 -3.412 10.080 1.00 98.56 94 ALA A C 1
ATOM 687 O O . ALA A 1 94 ? -16.533 -3.341 8.952 1.00 98.56 94 ALA A O 1
ATOM 688 N N . LEU A 1 95 ? -16.800 -2.472 11.008 1.00 98.56 95 LEU A N 1
ATOM 689 C CA . LEU A 1 95 ? -15.958 -1.291 10.776 1.00 98.56 95 LEU A CA 1
ATOM 690 C C . LEU A 1 95 ? -14.475 -1.650 10.587 1.00 98.56 95 LEU A C 1
ATOM 692 O O . LEU A 1 95 ? -13.817 -1.070 9.725 1.00 98.56 95 LEU A O 1
ATOM 696 N N . LEU A 1 96 ? -13.954 -2.626 11.339 1.00 98.50 96 LEU A N 1
ATOM 697 C CA . LEU A 1 96 ? -12.590 -3.143 11.152 1.00 98.50 96 LEU A CA 1
ATOM 698 C C . LEU A 1 96 ? -12.409 -3.761 9.762 1.00 98.50 96 LEU A C 1
ATOM 700 O O . LEU A 1 96 ? -11.403 -3.504 9.103 1.00 98.50 96 LEU A O 1
ATOM 704 N N . LEU A 1 97 ? -13.395 -4.528 9.288 1.00 98.44 97 LEU A N 1
ATOM 705 C CA . LEU A 1 97 ? -13.385 -5.095 7.937 1.00 98.44 97 LEU A CA 1
ATOM 706 C C . LEU A 1 97 ? -13.484 -4.016 6.849 1.00 98.44 97 LEU A C 1
ATOM 708 O O . LEU A 1 97 ? -12.794 -4.123 5.837 1.00 98.44 97 LEU A O 1
ATOM 712 N N . GLU A 1 98 ? -14.295 -2.971 7.050 1.00 98.19 98 GLU A N 1
ATOM 713 C CA . GLU A 1 98 ? -14.382 -1.823 6.131 1.00 98.19 98 GLU A CA 1
ATOM 714 C C . GLU A 1 98 ? -13.025 -1.113 6.009 1.00 98.19 98 GLU A C 1
ATOM 716 O O . GLU A 1 98 ? -12.532 -0.909 4.896 1.00 98.19 98 GLU A O 1
ATOM 721 N N . TYR A 1 99 ? -12.396 -0.793 7.144 1.00 98.19 99 TYR A N 1
ATOM 722 C CA . TYR A 1 99 ? -11.089 -0.136 7.182 1.00 98.19 99 TYR A CA 1
ATOM 723 C C . TYR A 1 99 ? -9.988 -1.017 6.574 1.00 98.19 99 TYR A C 1
ATOM 725 O O . TYR A 1 99 ? -9.234 -0.564 5.711 1.00 98.19 99 TYR A O 1
ATOM 733 N N . ARG A 1 100 ? -9.954 -2.310 6.926 1.00 97.62 100 ARG A N 1
ATOM 734 C CA . ARG A 1 100 ? -9.044 -3.295 6.324 1.00 97.62 100 ARG A CA 1
ATOM 735 C C . ARG A 1 100 ? -9.197 -3.345 4.805 1.00 97.62 100 ARG A C 1
ATOM 737 O O . ARG A 1 100 ? -8.205 -3.275 4.086 1.00 97.62 100 ARG A O 1
ATOM 744 N N . ALA A 1 101 ? -10.427 -3.431 4.301 1.00 97.06 101 ALA A N 1
ATOM 745 C CA . ALA A 1 101 ? -10.682 -3.468 2.864 1.00 97.06 101 ALA A CA 1
ATOM 746 C C . ALA A 1 101 ? -10.215 -2.186 2.151 1.00 97.06 101 ALA A C 1
ATOM 748 O O . ALA A 1 101 ? -9.779 -2.253 1.001 1.00 97.06 101 ALA A O 1
ATOM 749 N N . ALA A 1 102 ? -10.288 -1.026 2.811 1.00 96.25 102 ALA A N 1
ATOM 750 C CA . ALA A 1 102 ? -9.749 0.221 2.275 1.00 96.25 102 ALA A CA 1
ATOM 751 C C . ALA A 1 102 ? -8.210 0.197 2.181 1.00 96.25 102 ALA A C 1
ATOM 753 O O . ALA A 1 102 ? -7.677 0.581 1.140 1.00 96.25 102 ALA A O 1
ATOM 754 N N . ILE A 1 103 ? -7.509 -0.321 3.200 1.00 95.50 103 ILE A N 1
ATOM 755 C CA . ILE A 1 103 ? -6.044 -0.504 3.167 1.00 95.50 103 ILE A CA 1
ATOM 756 C C . ILE A 1 103 ? -5.648 -1.437 2.020 1.00 95.50 103 ILE A C 1
ATOM 758 O O . ILE A 1 103 ? -4.807 -1.080 1.197 1.00 95.50 103 ILE A O 1
ATOM 762 N N . VAL A 1 104 ? -6.296 -2.602 1.918 1.00 95.50 104 VAL A N 1
ATOM 763 C CA . VAL A 1 104 ? -5.982 -3.606 0.887 1.00 95.50 104 VAL A CA 1
ATOM 764 C C . VAL A 1 104 ? -6.099 -3.024 -0.523 1.00 95.50 104 VAL A C 1
ATOM 766 O O . VAL A 1 104 ? -5.254 -3.293 -1.372 1.00 95.50 104 VAL A O 1
ATOM 769 N N . LYS A 1 105 ? -7.109 -2.185 -0.784 1.00 93.62 105 LYS A N 1
ATOM 770 C CA . LYS A 1 105 ? -7.263 -1.515 -2.088 1.00 93.62 105 LYS A CA 1
ATOM 771 C C . LYS A 1 105 ? -6.077 -0.613 -2.425 1.00 93.62 105 LYS A C 1
ATOM 773 O O . LYS A 1 105 ? -5.598 -0.657 -3.553 1.00 93.62 105 LYS A O 1
ATOM 778 N N . ILE A 1 106 ? -5.610 0.182 -1.462 1.00 93.00 106 ILE A N 1
ATOM 779 C CA . ILE A 1 106 ? -4.478 1.099 -1.652 1.00 93.00 106 ILE A CA 1
ATOM 780 C C . ILE A 1 106 ? -3.189 0.316 -1.887 1.00 93.00 106 ILE A C 1
ATOM 782 O O . ILE A 1 106 ? -2.478 0.596 -2.848 1.00 93.00 106 ILE A O 1
ATOM 786 N N . VAL A 1 107 ? -2.918 -0.693 -1.055 1.00 92.62 107 VAL A N 1
ATOM 787 C CA . VAL A 1 107 ? -1.711 -1.520 -1.183 1.00 92.62 107 VAL A CA 1
ATOM 788 C C . VAL A 1 107 ? -1.703 -2.267 -2.518 1.00 92.62 107 VAL A C 1
ATOM 790 O O . VAL A 1 107 ? -0.688 -2.260 -3.207 1.00 92.62 107 VAL A O 1
ATOM 793 N N . ASN A 1 108 ? -2.835 -2.829 -2.953 1.00 92.44 108 ASN A N 1
ATOM 794 C CA . ASN A 1 108 ? -2.929 -3.481 -4.263 1.00 92.44 108 ASN A CA 1
ATOM 795 C C . ASN A 1 108 ? -2.656 -2.509 -5.418 1.00 92.44 108 ASN A C 1
ATOM 797 O O . ASN A 1 108 ? -1.925 -2.862 -6.341 1.00 92.44 108 ASN A O 1
ATOM 801 N N . ALA A 1 109 ? -3.196 -1.288 -5.355 1.00 90.81 109 ALA A N 1
ATOM 802 C CA . ALA A 1 109 ? -2.928 -0.264 -6.362 1.00 90.81 109 ALA A CA 1
ATOM 803 C C . ALA A 1 109 ? -1.442 0.146 -6.379 1.00 90.81 109 ALA A C 1
ATOM 805 O O . ALA A 1 109 ? -0.857 0.296 -7.451 1.00 90.81 109 ALA A O 1
ATOM 806 N N . ALA A 1 110 ? -0.806 0.267 -5.208 1.00 89.00 110 ALA A N 1
ATOM 807 C CA . ALA A 1 110 ? 0.625 0.547 -5.096 1.00 89.00 110 ALA A CA 1
ATOM 808 C C . ALA A 1 110 ? 1.488 -0.588 -5.672 1.00 89.00 110 ALA A C 1
ATOM 810 O O . ALA A 1 110 ? 2.434 -0.329 -6.414 1.00 89.00 110 ALA A O 1
ATOM 811 N N . ILE A 1 111 ? 1.128 -1.843 -5.393 1.00 89.38 111 ILE A N 1
ATOM 812 C CA . ILE A 1 111 ? 1.780 -3.028 -5.962 1.00 89.38 111 ILE A CA 1
ATOM 813 C C . ILE A 1 111 ? 1.682 -3.036 -7.496 1.00 89.38 111 ILE A C 1
ATOM 815 O O . ILE A 1 111 ? 2.672 -3.304 -8.182 1.00 89.38 111 ILE A O 1
ATOM 819 N N . ASP A 1 112 ? 0.508 -2.721 -8.047 1.00 88.69 112 ASP A N 1
ATOM 820 C CA . ASP A 1 112 ? 0.300 -2.684 -9.498 1.00 88.69 112 ASP A CA 1
ATOM 821 C C . ASP A 1 112 ? 1.165 -1.608 -10.165 1.00 88.69 112 ASP A C 1
ATOM 823 O O . ASP A 1 112 ? 1.739 -1.839 -11.231 1.00 88.69 112 ASP A O 1
ATOM 827 N N . VAL A 1 113 ? 1.294 -0.437 -9.537 1.00 87.50 113 VAL A N 1
ATOM 828 C CA . VAL A 1 113 ? 2.177 0.643 -10.005 1.00 87.50 113 VAL A CA 1
ATOM 829 C C . VAL A 1 113 ? 3.646 0.225 -9.915 1.00 87.50 113 VAL A C 1
ATOM 831 O O . VAL A 1 113 ? 4.387 0.398 -10.882 1.00 87.50 113 VAL A O 1
ATOM 834 N N . GLY A 1 114 ? 4.062 -0.387 -8.801 1.00 84.88 114 GLY A N 1
ATOM 835 C CA . GLY A 1 114 ? 5.425 -0.894 -8.621 1.00 84.88 114 GLY A CA 1
ATOM 836 C C . GLY A 1 114 ? 5.811 -1.942 -9.669 1.00 84.88 114 GLY A C 1
ATOM 837 O O . GLY A 1 114 ? 6.900 -1.880 -10.238 1.00 84.88 114 GLY A O 1
ATOM 838 N N . THR A 1 115 ? 4.889 -2.849 -10.002 1.00 89.56 115 THR A N 1
ATOM 839 C CA . THR A 1 115 ? 5.092 -3.871 -11.042 1.00 89.56 115 THR A CA 1
ATOM 840 C C . THR A 1 115 ? 5.265 -3.244 -12.426 1.00 89.56 115 THR A C 1
ATOM 842 O O . THR A 1 115 ? 6.149 -3.649 -13.180 1.00 89.56 115 THR A O 1
ATOM 845 N N . GLN A 1 116 ? 4.471 -2.220 -12.760 1.00 87.31 116 GLN A N 1
ATOM 846 C CA . GLN A 1 116 ? 4.637 -1.488 -14.020 1.00 87.31 116 GLN A CA 1
ATOM 847 C C . GLN A 1 116 ? 5.981 -0.747 -14.075 1.00 87.31 116 GLN A C 1
ATOM 849 O O . GLN A 1 116 ? 6.642 -0.761 -15.112 1.00 87.31 116 GLN A O 1
ATOM 854 N N . GLY A 1 117 ? 6.415 -0.147 -12.961 1.00 84.75 117 GLY A N 1
ATOM 855 C CA . GLY A 1 117 ? 7.728 0.497 -12.853 1.00 84.75 117 GLY A CA 1
ATOM 856 C C . GLY A 1 117 ? 8.884 -0.482 -13.075 1.00 84.75 117 GLY A C 1
ATOM 857 O O . GLY A 1 117 ? 9.812 -0.186 -13.828 1.00 84.75 117 GLY A O 1
ATOM 858 N N . ALA A 1 118 ? 8.801 -1.675 -12.483 1.00 84.50 118 ALA A N 1
ATOM 859 C CA . ALA A 1 118 ? 9.783 -2.737 -12.685 1.00 84.50 118 ALA A CA 1
ATOM 860 C C . ALA A 1 118 ? 9.811 -3.246 -14.136 1.00 84.50 118 ALA A C 1
ATOM 862 O O . ALA A 1 118 ? 10.887 -3.481 -14.688 1.00 84.50 118 ALA A O 1
ATOM 863 N N . ASP A 1 119 ? 8.644 -3.382 -14.772 1.00 87.94 119 ASP A N 1
ATOM 864 C CA . ASP A 1 119 ? 8.553 -3.782 -16.176 1.00 87.94 119 ASP A CA 1
ATOM 865 C C . ASP A 1 119 ? 9.179 -2.732 -17.106 1.00 87.94 119 ASP A C 1
ATOM 867 O O . ASP A 1 119 ? 9.966 -3.073 -17.990 1.00 87.94 119 ASP A O 1
ATOM 871 N N . LEU A 1 120 ? 8.915 -1.445 -16.857 1.00 85.38 120 LEU A N 1
ATOM 872 C CA . LEU A 1 120 ? 9.542 -0.346 -17.591 1.00 85.38 120 LEU A CA 1
ATOM 873 C C . LEU A 1 120 ? 11.072 -0.353 -17.435 1.00 85.38 120 LEU A C 1
ATOM 875 O O . LEU A 1 120 ? 11.796 -0.218 -18.424 1.00 85.38 120 LEU A O 1
ATOM 879 N N . ALA A 1 121 ? 11.574 -0.566 -16.216 1.00 81.12 121 ALA A N 1
ATOM 880 C CA . ALA A 1 121 ? 13.009 -0.687 -15.962 1.00 81.12 121 ALA A CA 1
ATOM 881 C C . ALA A 1 121 ? 13.624 -1.876 -16.722 1.00 81.12 121 ALA A C 1
ATOM 883 O O . ALA A 1 121 ? 14.683 -1.744 -17.340 1.00 81.12 121 ALA A O 1
ATOM 884 N N . GLY A 1 122 ? 12.934 -3.021 -16.753 1.00 84.50 122 GLY A N 1
ATOM 885 C CA . GLY A 1 122 ? 13.346 -4.181 -17.543 1.00 84.50 122 GLY A CA 1
ATOM 886 C C . GLY A 1 122 ? 13.438 -3.886 -19.042 1.00 84.50 122 GLY A C 1
ATOM 887 O O . GLY A 1 122 ? 14.389 -4.324 -19.699 1.00 84.50 122 GLY A O 1
ATOM 888 N N . LYS A 1 123 ? 12.496 -3.103 -19.587 1.00 84.25 123 LYS A N 1
ATOM 889 C CA . LYS A 1 123 ? 12.526 -2.678 -20.994 1.00 84.25 123 LYS A CA 1
ATOM 890 C C . LYS A 1 123 ? 13.727 -1.779 -21.250 1.00 84.25 123 LYS A C 1
ATOM 892 O O . LYS A 1 123 ? 14.467 -2.032 -22.192 1.00 84.25 123 LYS A O 1
ATOM 897 N N . ALA A 1 124 ? 13.979 -0.803 -20.378 1.00 81.56 124 ALA A N 1
ATOM 898 C CA . ALA A 1 124 ? 15.123 0.097 -20.507 1.00 81.56 124 ALA A CA 1
ATOM 899 C C . ALA A 1 124 ? 16.468 -0.656 -20.530 1.00 81.56 124 ALA A C 1
ATOM 901 O O . ALA A 1 124 ? 17.304 -0.390 -21.392 1.00 81.56 124 ALA A O 1
ATOM 902 N N . VAL A 1 125 ? 16.660 -1.645 -19.646 1.00 81.31 125 VAL A N 1
ATOM 903 C CA . VAL A 1 125 ? 17.870 -2.491 -19.638 1.00 81.31 125 VAL A CA 1
ATOM 904 C C . VAL A 1 125 ? 17.997 -3.298 -20.933 1.00 81.31 125 VAL A C 1
ATOM 906 O O . VAL A 1 125 ? 19.071 -3.349 -21.531 1.00 81.31 125 VAL A O 1
ATOM 909 N N . THR A 1 126 ? 16.900 -3.901 -21.395 1.00 83.94 126 THR A N 1
ATOM 910 C CA . THR A 1 126 ? 16.883 -4.711 -22.626 1.00 83.94 126 THR A CA 1
ATOM 911 C C . THR A 1 126 ? 17.218 -3.871 -23.861 1.00 83.94 126 THR A C 1
ATOM 913 O O . THR A 1 126 ? 17.997 -4.292 -24.721 1.00 83.94 126 THR A O 1
ATOM 916 N N . GLU A 1 127 ? 16.666 -2.662 -23.940 1.00 80.44 127 GLU A N 1
ATOM 917 C CA . GLU A 1 127 ? 16.918 -1.725 -25.035 1.00 80.44 127 GLU A CA 1
ATOM 918 C C . GLU A 1 127 ? 18.352 -1.173 -24.993 1.00 80.44 127 GLU A C 1
ATOM 920 O O . GLU A 1 127 ? 18.994 -1.067 -26.037 1.00 80.44 127 GLU A O 1
ATOM 925 N N . ALA A 1 128 ? 18.911 -0.907 -23.805 1.00 78.50 128 ALA A N 1
ATOM 926 C CA . ALA A 1 128 ? 20.308 -0.489 -23.657 1.00 78.50 128 ALA A CA 1
ATOM 927 C C . ALA A 1 128 ? 21.291 -1.564 -24.154 1.00 78.50 128 ALA A C 1
ATOM 929 O O . ALA A 1 128 ? 22.238 -1.253 -24.878 1.00 78.50 128 ALA A O 1
ATOM 930 N N . ILE A 1 129 ? 21.041 -2.836 -23.820 1.00 80.19 129 ILE A N 1
ATOM 931 C CA . ILE A 1 129 ? 21.825 -3.966 -24.339 1.00 80.19 129 ILE A CA 1
ATOM 932 C C . ILE A 1 129 ? 21.688 -4.039 -25.864 1.00 80.19 129 ILE A C 1
ATOM 934 O O . ILE A 1 129 ? 22.693 -4.128 -26.569 1.00 80.19 129 ILE A O 1
ATOM 938 N N . SER A 1 130 ? 20.463 -3.941 -26.386 1.00 78.94 130 SER A N 1
ATOM 939 C CA . SER A 1 130 ? 20.200 -3.996 -27.830 1.00 78.94 130 SER A CA 1
ATOM 940 C C . SER A 1 130 ? 20.922 -2.880 -28.593 1.00 78.94 130 SER A C 1
ATOM 942 O O . SER A 1 130 ? 21.552 -3.154 -29.613 1.00 78.94 130 SER A O 1
ATOM 944 N N . GLY A 1 131 ? 20.928 -1.655 -28.056 1.00 75.19 131 GLY A N 1
ATOM 945 C CA . GLY A 1 131 ? 21.604 -0.493 -28.640 1.00 75.19 131 GLY A CA 1
ATOM 946 C C . GLY A 1 131 ? 23.123 -0.652 -28.778 1.00 75.19 131 GLY A C 1
ATOM 947 O O . GLY A 1 131 ? 23.702 -0.158 -29.749 1.00 75.19 131 GLY A O 1
ATOM 948 N N . ILE A 1 132 ? 23.767 -1.389 -27.863 1.00 75.62 132 ILE A N 1
ATOM 949 C CA . ILE A 1 132 ? 25.194 -1.744 -27.964 1.00 75.62 132 ILE A CA 1
ATOM 950 C C . ILE A 1 132 ? 25.434 -2.685 -29.153 1.00 75.62 132 ILE A C 1
ATOM 952 O O . ILE A 1 132 ? 26.423 -2.528 -29.867 1.00 75.62 132 ILE A O 1
ATOM 956 N N . PHE A 1 133 ? 24.528 -3.636 -29.397 1.00 77.12 133 PHE A N 1
ATOM 957 C CA . PHE A 1 133 ? 24.665 -4.613 -30.480 1.00 77.12 133 PHE A CA 1
ATOM 958 C C . PHE A 1 133 ? 24.294 -4.063 -31.866 1.00 77.12 133 PHE A C 1
ATOM 960 O O . PHE A 1 133 ? 24.864 -4.511 -32.859 1.00 77.12 133 PHE A O 1
ATOM 967 N N . SER A 1 134 ? 23.362 -3.110 -31.966 1.00 73.06 134 SER A N 1
ATOM 968 C CA . SER A 1 134 ? 22.827 -2.645 -33.258 1.00 73.06 134 SER A CA 1
ATOM 969 C C . SER A 1 134 ? 23.624 -1.531 -33.954 1.00 73.06 134 SER A C 1
ATOM 971 O O . SER A 1 134 ? 23.380 -1.277 -35.130 1.00 73.06 134 SER A O 1
ATOM 973 N N . GLY A 1 135 ? 24.565 -0.857 -33.282 1.00 62.12 135 GLY A N 1
ATOM 974 C CA . GLY A 1 135 ? 25.512 0.089 -33.907 1.00 62.12 135 GLY A CA 1
ATOM 975 C C . GLY A 1 135 ? 24.942 1.406 -34.475 1.00 62.12 135 GLY A C 1
ATOM 976 O O . GLY A 1 135 ? 25.721 2.264 -34.879 1.00 62.12 135 GLY A O 1
ATOM 977 N N . ASP A 1 136 ? 23.621 1.605 -34.480 1.00 59.31 136 ASP A N 1
ATOM 978 C CA . ASP A 1 136 ? 22.934 2.796 -35.009 1.00 59.31 136 ASP A CA 1
ATOM 979 C C . ASP A 1 136 ? 22.278 3.602 -33.867 1.00 59.31 136 ASP A C 1
ATOM 981 O O . ASP A 1 136 ? 21.066 3.574 -33.657 1.00 59.31 136 ASP A O 1
ATOM 985 N N . GLN A 1 137 ? 23.111 4.258 -33.050 1.00 58.00 137 GLN A N 1
ATOM 986 C CA . GLN A 1 137 ? 22.705 4.832 -31.757 1.00 58.00 137 GLN A CA 1
ATOM 987 C C . GLN A 1 137 ? 21.744 6.025 -31.882 1.00 58.00 137 GLN A C 1
ATOM 989 O O . GLN A 1 137 ? 20.730 6.069 -31.194 1.00 58.00 137 GLN A O 1
ATOM 994 N N . GLN A 1 138 ? 21.983 6.974 -32.793 1.00 59.88 138 GLN A N 1
ATOM 995 C CA . GLN A 1 138 ? 21.307 8.280 -32.705 1.00 59.88 138 GLN A CA 1
ATOM 996 C C . GLN A 1 138 ? 19.810 8.266 -33.043 1.00 59.88 138 GLN A C 1
ATOM 998 O O . GLN A 1 138 ? 19.035 9.004 -32.436 1.00 59.88 138 GLN A O 1
ATOM 1003 N N . THR A 1 139 ? 19.368 7.441 -33.999 1.00 59.50 139 THR A N 1
ATOM 1004 C CA . THR A 1 139 ? 17.929 7.344 -34.322 1.00 59.50 139 THR A CA 1
ATOM 1005 C C . THR A 1 139 ? 17.204 6.300 -33.475 1.00 59.50 139 THR A C 1
ATOM 1007 O O . THR A 1 139 ? 15.980 6.362 -33.339 1.00 59.50 139 THR A O 1
ATOM 1010 N N . PHE A 1 140 ? 17.943 5.343 -32.911 1.00 65.50 140 PHE A N 1
ATOM 1011 C CA . PHE A 1 140 ? 17.419 4.322 -32.014 1.00 65.50 140 PHE A CA 1
ATOM 1012 C C . PHE A 1 140 ? 17.133 4.902 -30.626 1.00 65.50 140 PHE A C 1
ATOM 1014 O O . PHE A 1 140 ? 16.006 4.770 -30.149 1.00 65.50 140 PHE A O 1
ATOM 1021 N N . GLU A 1 141 ? 18.087 5.642 -30.054 1.00 68.44 141 GLU A N 1
ATOM 1022 C CA . GLU A 1 141 ? 17.962 6.300 -28.747 1.00 68.44 141 GLU A CA 1
ATOM 1023 C C . GLU A 1 141 ? 16.705 7.174 -28.670 1.00 68.44 141 GLU A C 1
ATOM 1025 O O . GLU A 1 141 ? 15.862 6.955 -27.808 1.00 68.44 141 GLU A O 1
ATOM 1030 N N . GLN A 1 142 ? 16.485 8.066 -29.643 1.00 73.94 142 GLN A N 1
ATOM 1031 C CA . GLN A 1 142 ? 15.325 8.972 -29.640 1.00 73.94 142 GLN A CA 1
ATOM 1032 C C . GLN A 1 142 ? 13.972 8.249 -29.740 1.00 73.94 142 GLN A C 1
ATOM 1034 O O . GLN A 1 142 ? 12.959 8.738 -29.236 1.00 73.94 142 GLN A O 1
ATOM 1039 N N . ARG A 1 143 ? 13.908 7.104 -30.435 1.00 72.00 143 ARG A N 1
ATOM 1040 C CA . ARG A 1 143 ? 12.664 6.321 -30.546 1.00 72.00 143 ARG A CA 1
ATOM 1041 C C . ARG A 1 143 ? 12.393 5.511 -29.284 1.00 72.00 143 ARG A C 1
ATOM 1043 O O . ARG A 1 143 ? 11.226 5.340 -28.936 1.00 72.00 143 ARG A O 1
ATOM 1050 N N . VAL A 1 144 ? 13.439 4.995 -28.645 1.00 77.88 144 VAL A N 1
ATOM 1051 C CA . VAL A 1 144 ? 13.343 4.246 -27.388 1.00 77.88 144 VAL A CA 1
ATOM 1052 C C . VAL A 1 144 ? 12.991 5.190 -26.243 1.00 77.88 144 VAL A C 1
ATOM 1054 O O . VAL A 1 144 ? 12.026 4.928 -25.532 1.00 77.88 144 VAL A O 1
ATOM 1057 N N . GLU A 1 145 ? 13.683 6.322 -26.126 1.00 78.62 145 GLU A N 1
ATOM 1058 C CA . GLU A 1 145 ? 13.445 7.338 -25.096 1.00 78.62 145 GLU A CA 1
ATOM 1059 C C . GLU A 1 145 ? 11.986 7.805 -25.099 1.00 78.62 145 GLU A C 1
ATOM 1061 O O . GLU A 1 145 ? 11.303 7.674 -24.089 1.00 78.62 145 GLU A O 1
ATOM 1066 N N . LYS A 1 146 ? 11.445 8.191 -26.265 1.00 82.38 146 LYS A N 1
ATOM 1067 C CA . LYS A 1 146 ? 10.031 8.592 -26.389 1.00 82.38 146 LYS A CA 1
ATOM 1068 C C . LYS A 1 146 ? 9.041 7.509 -25.963 1.00 82.38 146 LYS A C 1
ATOM 1070 O O . LYS A 1 146 ? 7.967 7.824 -25.458 1.00 82.38 146 LYS A O 1
ATOM 1075 N N . LYS A 1 147 ? 9.354 6.234 -26.214 1.00 81.25 147 LYS A N 1
ATOM 1076 C CA . LYS A 1 147 ? 8.492 5.122 -25.790 1.00 81.25 147 LYS A CA 1
ATOM 1077 C C . LYS A 1 147 ? 8.557 4.923 -24.281 1.00 81.25 147 LYS A C 1
ATOM 1079 O O . LYS A 1 147 ? 7.508 4.772 -23.664 1.00 81.25 147 LYS A O 1
ATOM 1084 N N . LEU A 1 148 ? 9.759 4.937 -23.706 1.00 84.38 148 LEU A N 1
ATOM 1085 C CA . LEU A 1 148 ? 9.957 4.789 -22.266 1.00 84.38 148 LEU A CA 1
ATOM 1086 C C . LEU A 1 148 ? 9.321 5.953 -21.501 1.00 84.38 148 LEU A C 1
ATOM 1088 O O . LEU A 1 148 ? 8.661 5.721 -20.497 1.00 84.38 148 LEU A O 1
ATOM 1092 N N . GLU A 1 149 ? 9.443 7.178 -22.007 1.00 84.62 149 GLU A N 1
ATOM 1093 C CA . GLU A 1 149 ? 8.827 8.370 -21.421 1.00 84.62 149 GLU A CA 1
ATOM 1094 C C . GLU A 1 149 ? 7.294 8.296 -21.463 1.00 84.62 149 GLU A C 1
ATOM 1096 O O . GLU A 1 149 ? 6.634 8.511 -20.449 1.00 84.62 149 GLU A O 1
ATOM 1101 N N . ALA A 1 150 ? 6.712 7.875 -22.591 1.00 87.31 150 ALA A N 1
ATOM 1102 C CA . ALA A 1 150 ? 5.266 7.680 -22.697 1.00 87.31 150 ALA A CA 1
ATOM 1103 C C . ALA A 1 150 ? 4.737 6.549 -21.793 1.00 87.31 150 ALA A C 1
ATOM 1105 O O . ALA A 1 150 ? 3.585 6.581 -21.355 1.00 87.31 150 ALA A O 1
ATOM 1106 N N . GLU A 1 151 ? 5.535 5.510 -21.536 1.00 84.69 151 GLU A N 1
ATOM 1107 C CA . GLU A 1 151 ? 5.192 4.478 -20.555 1.00 84.69 151 GLU A CA 1
ATOM 1108 C C . GLU A 1 151 ? 5.345 4.993 -19.117 1.00 84.69 151 GLU A C 1
ATOM 1110 O O . GLU A 1 151 ? 4.457 4.752 -18.299 1.00 84.69 151 GLU A O 1
ATOM 1115 N N . ALA A 1 152 ? 6.395 5.765 -18.824 1.00 85.44 152 ALA A N 1
ATOM 1116 C CA . ALA A 1 152 ? 6.605 6.403 -17.527 1.00 85.44 152 ALA A CA 1
ATOM 1117 C C . ALA A 1 152 ? 5.449 7.345 -17.164 1.00 85.44 152 ALA A C 1
ATOM 1119 O O . ALA A 1 152 ? 4.924 7.268 -16.055 1.00 85.44 152 ALA A O 1
ATOM 1120 N N . GLU A 1 153 ? 4.979 8.160 -18.113 1.00 87.81 153 GLU A N 1
ATOM 1121 C CA . GLU A 1 153 ? 3.842 9.066 -17.912 1.00 87.81 153 GLU A CA 1
ATOM 1122 C C . GLU A 1 153 ? 2.566 8.297 -17.518 1.00 87.81 153 GLU A C 1
ATOM 1124 O O . GLU A 1 153 ? 1.829 8.696 -16.613 1.00 87.81 153 GLU A O 1
ATOM 1129 N N . LYS A 1 154 ? 2.310 7.139 -18.141 1.00 85.56 154 LYS A N 1
ATOM 1130 C CA . LYS A 1 154 ? 1.160 6.286 -17.789 1.00 85.56 154 LYS A CA 1
ATOM 1131 C C . LYS A 1 154 ? 1.274 5.706 -16.381 1.00 85.56 154 LYS A C 1
ATOM 1133 O O . LYS A 1 154 ? 0.264 5.613 -15.676 1.00 85.56 154 LYS A O 1
ATOM 1138 N N . ILE A 1 155 ? 2.479 5.312 -15.975 1.00 86.50 155 ILE A N 1
ATOM 1139 C CA . ILE A 1 155 ? 2.745 4.800 -14.625 1.00 86.50 155 ILE A CA 1
ATOM 1140 C C . ILE A 1 155 ? 2.543 5.916 -13.608 1.00 86.50 155 ILE A C 1
ATOM 1142 O O . ILE A 1 155 ? 1.892 5.701 -12.590 1.00 86.50 155 ILE A O 1
ATOM 1146 N N . GLU A 1 156 ? 3.009 7.124 -13.912 1.00 83.56 156 GLU A N 1
ATOM 1147 C CA . GLU A 1 156 ? 2.821 8.289 -13.058 1.00 83.56 156 GLU A CA 1
ATOM 1148 C C . GLU A 1 156 ? 1.333 8.628 -12.880 1.00 83.56 156 GLU A C 1
ATOM 1150 O O . GLU A 1 156 ? 0.866 8.841 -11.762 1.00 83.56 156 GLU A O 1
ATOM 1155 N N . ILE A 1 157 ? 0.542 8.597 -13.958 1.00 86.12 157 ILE A N 1
ATOM 1156 C CA . ILE A 1 157 ? -0.920 8.754 -13.877 1.00 86.12 157 ILE A CA 1
ATOM 1157 C C . ILE A 1 157 ? -1.540 7.654 -13.003 1.00 86.12 157 ILE A C 1
ATOM 1159 O O . ILE A 1 157 ? -2.427 7.930 -12.192 1.00 86.12 157 ILE A O 1
ATOM 1163 N N . SER A 1 158 ? -1.076 6.412 -13.144 1.00 82.50 158 SER A N 1
ATOM 1164 C CA . SER A 1 158 ? -1.559 5.283 -12.343 1.00 82.50 158 SER A CA 1
ATOM 1165 C C . SER A 1 158 ? -1.210 5.441 -10.860 1.00 82.50 158 SER A C 1
ATOM 1167 O O . SER A 1 158 ? -2.061 5.184 -10.012 1.00 82.50 158 SER A O 1
ATOM 1169 N N . ALA A 1 159 ? -0.016 5.951 -10.543 1.00 85.31 159 ALA A N 1
ATOM 1170 C CA . ALA A 1 159 ? 0.403 6.279 -9.183 1.00 85.31 159 ALA A CA 1
ATOM 1171 C C . ALA A 1 159 ? -0.508 7.341 -8.552 1.00 85.31 159 ALA A C 1
ATOM 1173 O O . ALA A 1 159 ? -0.990 7.165 -7.436 1.00 85.31 159 ALA A O 1
ATOM 1174 N N . LYS A 1 160 ? -0.846 8.398 -9.299 1.00 84.94 160 LYS A N 1
ATOM 1175 C CA . LYS A 1 160 ? -1.764 9.454 -8.831 1.00 84.94 160 LYS A CA 1
ATOM 1176 C C . LYS A 1 160 ? -3.165 8.932 -8.526 1.00 84.94 160 LYS A C 1
ATOM 1178 O O . LYS A 1 160 ? -3.832 9.428 -7.620 1.00 84.94 160 LYS A O 1
ATOM 1183 N N . ASN A 1 161 ? -3.618 7.907 -9.246 1.00 84.31 161 ASN A N 1
ATOM 1184 C CA . ASN A 1 161 ? -4.925 7.305 -8.992 1.00 84.31 161 ASN A CA 1
ATOM 1185 C C . ASN A 1 161 ? -5.007 6.597 -7.630 1.00 84.31 161 ASN A C 1
ATOM 1187 O O . ASN A 1 161 ? -6.116 6.398 -7.136 1.00 84.31 161 ASN A O 1
ATOM 1191 N N . ILE A 1 162 ? -3.880 6.295 -6.970 1.00 89.69 162 ILE A N 1
ATOM 1192 C CA . ILE A 1 162 ? -3.877 5.782 -5.592 1.00 89.69 162 ILE A CA 1
ATOM 1193 C C . ILE A 1 162 ? -4.539 6.793 -4.640 1.00 89.69 162 ILE A C 1
ATOM 1195 O O . ILE A 1 162 ? -5.319 6.397 -3.768 1.00 89.69 162 ILE A O 1
ATOM 1199 N N . CYS A 1 163 ? -4.328 8.101 -4.853 1.00 91.94 163 CYS A N 1
ATOM 1200 C CA . CYS A 1 163 ? -4.893 9.159 -4.009 1.00 91.94 163 CYS A CA 1
ATOM 1201 C C . CYS A 1 163 ? -6.433 9.151 -3.977 1.00 91.94 163 CYS A C 1
ATOM 1203 O O . CYS A 1 163 ? -7.031 9.556 -2.981 1.00 91.94 163 CYS A O 1
ATOM 1205 N N . VAL A 1 164 ? -7.097 8.622 -5.015 1.00 90.75 164 VAL A N 1
ATOM 1206 C CA . VAL A 1 164 ? -8.569 8.509 -5.082 1.00 90.75 164 VAL A CA 1
ATOM 1207 C C . VAL A 1 164 ? -9.127 7.600 -3.980 1.00 90.75 164 VAL A C 1
ATOM 1209 O O . VAL A 1 164 ? -10.284 7.739 -3.579 1.00 90.75 164 VAL A O 1
ATOM 1212 N N . HIS A 1 165 ? -8.317 6.684 -3.450 1.00 92.56 165 HIS A N 1
ATOM 1213 C CA . HIS A 1 165 ? -8.730 5.772 -2.388 1.00 92.56 165 HIS A CA 1
ATOM 1214 C C . HIS A 1 165 ? -8.593 6.368 -0.978 1.00 92.56 165 HIS A C 1
ATOM 1216 O O . HIS A 1 165 ? -9.282 5.918 -0.056 1.00 92.56 165 HIS A O 1
ATOM 1222 N N . LEU A 1 166 ? -7.767 7.406 -0.805 1.00 94.38 166 LEU A N 1
ATOM 1223 C CA . LEU A 1 166 ? -7.469 8.000 0.500 1.00 94.38 166 LEU A CA 1
ATOM 1224 C C . LEU A 1 166 ? -8.689 8.591 1.230 1.00 94.38 166 LEU A C 1
ATOM 1226 O O . LEU A 1 166 ? -8.803 8.354 2.433 1.00 94.38 166 LEU A O 1
ATOM 1230 N N 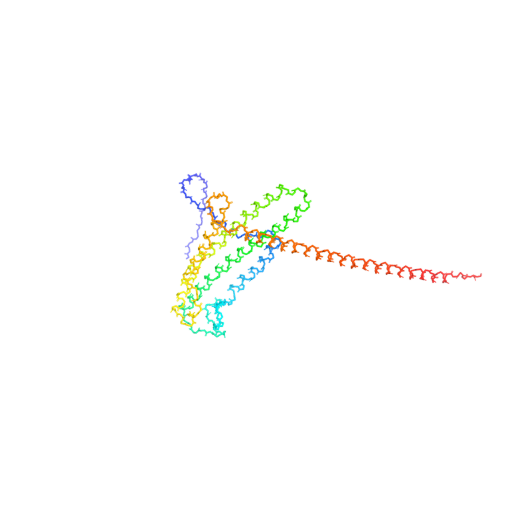. PRO A 1 167 ? -9.654 9.272 0.575 1.00 94.94 167 PRO A N 1
ATOM 1231 C CA . PRO A 1 167 ? -10.852 9.757 1.264 1.00 94.94 167 PRO A CA 1
ATOM 1232 C C . PRO A 1 167 ? -11.678 8.632 1.904 1.00 94.94 167 PRO A C 1
ATOM 1234 O O . PRO A 1 167 ? -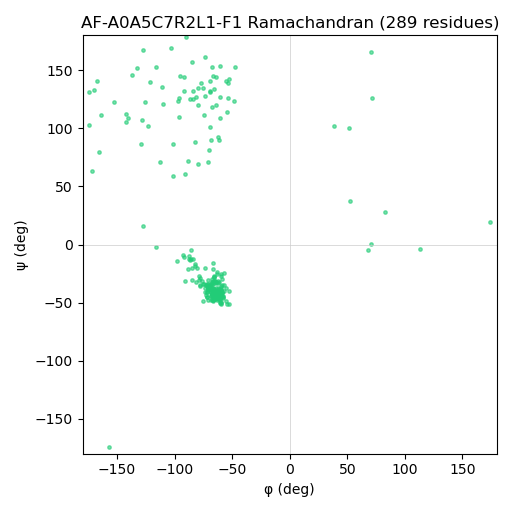12.193 8.779 3.013 1.00 94.94 167 PRO A O 1
ATOM 1237 N N . SER A 1 168 ? -11.788 7.486 1.223 1.00 94.38 168 SER A N 1
ATOM 1238 C CA . SER A 1 168 ? -12.501 6.321 1.756 1.00 94.38 168 SER A CA 1
ATOM 1239 C C . SER A 1 168 ? -11.752 5.709 2.938 1.00 94.38 168 SER A C 1
ATOM 1241 O O . SER A 1 168 ? -12.386 5.336 3.927 1.00 94.38 168 SER A O 1
ATOM 1243 N N . LEU A 1 169 ? -10.419 5.621 2.853 1.00 95.62 169 LEU A N 1
ATOM 1244 C CA . LEU A 1 169 ? -9.590 5.147 3.957 1.00 95.62 169 LEU A CA 1
ATOM 1245 C C . LEU A 1 169 ? -9.756 6.053 5.182 1.00 95.62 169 LEU A C 1
ATOM 1247 O O . LEU A 1 169 ? -10.101 5.559 6.253 1.00 95.62 169 LEU A O 1
ATOM 1251 N N . LEU A 1 170 ? -9.632 7.370 5.006 1.00 96.50 170 LEU A N 1
ATOM 1252 C CA . LEU A 1 170 ? -9.803 8.348 6.078 1.00 96.50 170 LEU A CA 1
ATOM 1253 C C . LEU A 1 170 ? -11.190 8.252 6.728 1.00 96.50 170 LEU A C 1
ATOM 1255 O O . LEU A 1 170 ? -11.299 8.205 7.951 1.00 96.50 170 LEU A O 1
ATOM 1259 N N . SER A 1 171 ? -12.255 8.170 5.924 1.00 97.44 171 SER A N 1
ATOM 1260 C CA . SER A 1 171 ? -13.619 8.042 6.450 1.00 97.44 171 SER A CA 1
ATOM 1261 C C . SER A 1 171 ? -13.792 6.770 7.285 1.00 97.44 171 SER A C 1
ATOM 1263 O O . SER A 1 171 ? -14.331 6.825 8.392 1.00 97.44 171 SER A O 1
ATOM 1265 N N . SER A 1 172 ? -13.304 5.628 6.793 1.00 97.38 172 SER A N 1
ATOM 1266 C CA . SER A 1 172 ? -13.373 4.364 7.537 1.00 97.38 172 SER A CA 1
ATOM 1267 C C . SER A 1 172 ? -12.529 4.396 8.819 1.00 97.38 172 SER A C 1
ATOM 1269 O O . SER A 1 172 ? -13.004 3.951 9.864 1.00 97.38 172 SER A O 1
ATOM 1271 N N . GLN A 1 173 ? -11.351 5.032 8.792 1.00 97.00 173 GLN A N 1
ATOM 1272 C CA . GLN A 1 173 ? -10.513 5.241 9.974 1.00 97.00 173 GLN A CA 1
ATOM 1273 C C . GLN A 1 173 ? -11.234 6.068 11.046 1.00 97.00 173 GLN A C 1
ATOM 1275 O O . GLN A 1 173 ? -11.231 5.705 12.221 1.00 97.00 173 GLN A O 1
ATOM 1280 N N . GLN A 1 174 ? -11.889 7.163 10.650 1.00 97.19 174 GLN A N 1
ATOM 1281 C CA . GLN A 1 174 ? -12.619 8.044 11.564 1.00 97.19 174 GLN A CA 1
ATOM 1282 C C . GLN A 1 174 ? -13.812 7.338 12.214 1.00 97.19 174 GLN A C 1
ATOM 1284 O O . GLN A 1 174 ? -14.006 7.451 13.426 1.00 97.19 174 GLN A O 1
ATOM 1289 N N . LYS A 1 175 ? -14.591 6.570 11.437 1.00 97.50 175 LYS A N 1
ATOM 1290 C CA . LYS A 1 175 ? -15.684 5.745 11.979 1.00 97.50 175 LYS A CA 1
ATOM 1291 C C . LYS A 1 175 ? -15.154 4.738 12.998 1.00 97.50 175 LYS A C 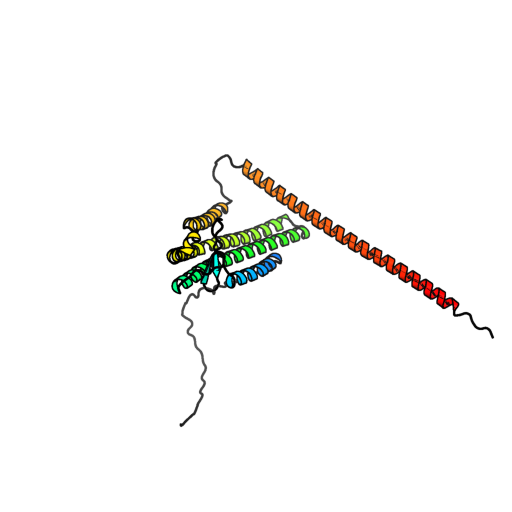1
ATOM 1293 O O . LYS A 1 175 ? -15.733 4.588 14.073 1.00 97.50 175 LYS A O 1
ATOM 1298 N N . LEU A 1 176 ? -14.043 4.079 12.674 1.00 97.25 176 LEU A N 1
ATOM 1299 C CA . LEU A 1 176 ? -13.422 3.085 13.539 1.00 97.25 176 LEU A CA 1
ATOM 1300 C C . LEU A 1 176 ? -12.897 3.709 14.842 1.00 97.25 176 LEU A C 1
ATOM 1302 O O . LEU A 1 176 ? -13.184 3.198 15.920 1.00 97.25 176 LEU A O 1
ATOM 1306 N N . ALA A 1 177 ? -12.221 4.858 14.767 1.00 96.94 177 ALA A N 1
ATOM 1307 C CA . ALA A 1 177 ? -11.719 5.599 15.928 1.00 96.94 177 ALA A CA 1
ATOM 1308 C C . ALA A 1 177 ? -12.833 6.163 16.832 1.00 96.94 177 ALA A C 1
ATOM 1310 O O . ALA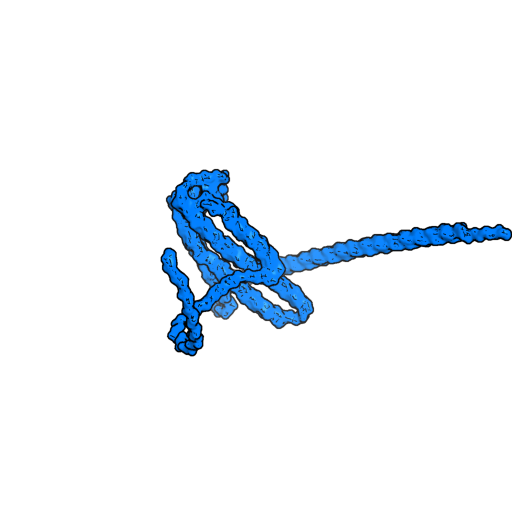 A 1 177 ? -12.638 6.357 18.039 1.00 96.94 177 ALA A O 1
ATOM 1311 N N . ALA A 1 178 ? -14.002 6.451 16.254 1.00 97.69 178 ALA A N 1
ATOM 1312 C CA . ALA A 1 178 ? -15.190 6.835 17.007 1.00 97.69 178 ALA A CA 1
ATOM 1313 C C . ALA A 1 178 ? -15.821 5.633 17.729 1.00 97.69 178 ALA A C 1
ATOM 1315 O O . ALA A 1 178 ? -16.287 5.782 18.857 1.00 97.69 178 ALA A O 1
ATOM 1316 N N . ALA A 1 179 ? -15.815 4.455 17.098 1.00 97.75 179 ALA A N 1
ATOM 1317 C CA . ALA A 1 179 ? -16.455 3.248 17.616 1.00 97.75 179 ALA A CA 1
ATOM 1318 C C . ALA A 1 179 ? -15.587 2.439 18.594 1.00 97.75 179 ALA A C 1
ATOM 1320 O O . ALA A 1 179 ? -16.140 1.791 19.481 1.00 97.75 179 ALA A O 1
ATOM 1321 N N . ILE A 1 180 ? -14.258 2.455 18.446 1.00 97.50 180 ILE A N 1
ATOM 1322 C CA . ILE A 1 180 ? -13.314 1.672 19.258 1.00 97.50 180 ILE A CA 1
ATOM 1323 C C . ILE A 1 180 ? -12.299 2.622 19.913 1.00 97.50 180 ILE A C 1
ATOM 1325 O O . ILE A 1 180 ? -11.367 3.085 19.246 1.00 97.50 180 ILE A O 1
ATOM 1329 N N . PRO A 1 181 ? -12.450 2.939 21.214 1.00 96.12 181 PRO A N 1
ATOM 1330 C CA . PRO A 1 181 ? -11.531 3.821 21.931 1.00 96.12 181 PRO A CA 1
ATOM 1331 C C . PRO A 1 181 ? -10.063 3.382 21.873 1.00 96.12 181 PRO A C 1
ATOM 1333 O O . PRO A 1 181 ? -9.189 4.238 21.743 1.00 96.12 181 PRO A O 1
ATOM 1336 N N . GLU A 1 182 ? -9.804 2.076 21.925 1.00 95.44 182 GLU A N 1
ATOM 1337 C CA . GLU A 1 182 ? -8.477 1.455 21.869 1.00 95.44 182 GLU A CA 1
ATOM 1338 C C . GLU A 1 182 ? -7.795 1.660 20.509 1.00 95.44 182 GLU A C 1
ATOM 1340 O O . GLU A 1 182 ? -6.572 1.722 20.442 1.00 95.44 182 GLU A O 1
ATOM 1345 N N . PHE A 1 183 ? -8.567 1.826 19.428 1.00 96.31 183 PHE A N 1
ATOM 1346 C CA . PHE A 1 183 ? -8.031 2.089 18.090 1.00 96.31 183 PHE A CA 1
ATOM 1347 C C . PHE A 1 183 ? -7.656 3.567 17.876 1.00 96.31 183 PHE A C 1
ATOM 1349 O O . PHE A 1 183 ? -6.862 3.895 16.998 1.00 96.31 183 PHE A O 1
ATOM 1356 N N . ARG A 1 184 ? -8.197 4.492 18.679 1.00 94.88 184 ARG A N 1
ATOM 1357 C CA . ARG A 1 184 ? -8.029 5.943 18.480 1.00 94.88 184 ARG A CA 1
ATOM 1358 C C . ARG A 1 184 ? -6.568 6.416 18.352 1.00 94.88 184 ARG A C 1
ATOM 1360 O O . ARG A 1 184 ? -6.336 7.267 17.498 1.00 94.88 184 ARG A O 1
ATOM 1367 N N . PRO A 1 185 ? -5.584 5.907 19.123 1.00 93.81 185 PRO A N 1
ATOM 1368 C CA . PRO A 1 185 ? -4.181 6.313 18.970 1.00 93.81 185 PRO A CA 1
ATOM 1369 C C . PRO A 1 185 ? -3.573 5.955 17.602 1.00 93.81 185 PRO A C 1
ATOM 1371 O O . PRO A 1 185 ? -2.645 6.623 17.148 1.00 93.81 185 PRO A O 1
ATOM 1374 N N . TYR A 1 186 ? -4.118 4.932 16.941 1.00 93.19 186 TYR A N 1
ATOM 1375 C CA . TYR A 1 186 ? -3.673 4.420 15.642 1.00 93.19 186 TYR A CA 1
ATOM 1376 C C . TYR A 1 186 ? -4.323 5.149 14.456 1.00 93.19 186 TYR A C 1
ATOM 1378 O O . TYR A 1 186 ? -3.872 5.036 13.317 1.00 93.19 186 TYR A O 1
ATOM 1386 N N . ALA A 1 187 ? -5.363 5.948 14.707 1.00 93.56 187 ALA A N 1
ATOM 1387 C CA . ALA A 1 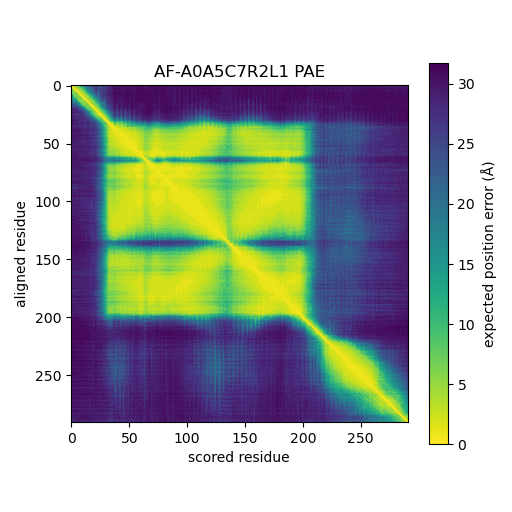187 ? -6.040 6.758 13.701 1.00 93.56 187 ALA A CA 1
ATOM 1388 C C . ALA A 1 187 ? -5.259 8.047 13.395 1.00 93.56 187 ALA A C 1
ATOM 1390 O O . ALA A 1 187 ? -5.654 9.149 13.779 1.00 93.56 187 ALA A O 1
ATOM 1391 N N . GLN A 1 188 ? -4.101 7.890 12.752 1.00 89.81 188 GLN A N 1
ATOM 1392 C CA . GLN A 1 188 ? -3.151 8.981 12.519 1.00 89.81 188 GLN A CA 1
ATOM 1393 C C . GLN A 1 188 ? -3.352 9.719 11.191 1.00 89.81 188 GLN A C 1
ATOM 1395 O O . GLN A 1 188 ? -2.746 10.774 10.999 1.00 89.81 188 GLN A O 1
ATOM 1400 N N . MET A 1 189 ? -4.182 9.188 10.290 1.00 89.06 189 MET A N 1
ATOM 1401 C CA . MET A 1 189 ? -4.435 9.802 8.992 1.00 89.06 189 MET A CA 1
ATOM 1402 C C . MET A 1 189 ? -5.383 10.988 9.157 1.00 89.06 189 MET A C 1
ATOM 1404 O O . MET A 1 189 ? -6.367 10.958 9.897 1.00 89.06 189 MET A O 1
ATOM 1408 N N . THR A 1 190 ? -5.094 12.053 8.433 1.00 92.38 190 THR A N 1
ATOM 1409 C CA . THR A 1 190 ? -5.800 13.324 8.493 1.00 92.38 190 THR A CA 1
ATOM 1410 C C . THR A 1 190 ? -6.247 13.757 7.103 1.00 92.38 190 THR A C 1
ATOM 1412 O O . THR A 1 190 ? -5.803 13.233 6.083 1.00 92.38 190 THR A O 1
ATOM 1415 N N . GLN A 1 191 ? -7.119 14.766 7.050 1.00 92.75 191 GLN A N 1
ATOM 1416 C CA . GLN A 1 191 ? -7.496 15.386 5.778 1.00 92.75 191 GLN A CA 1
ATOM 1417 C C . GLN A 1 191 ? -6.278 15.970 5.045 1.00 92.75 191 GLN A C 1
ATOM 1419 O O . GLN A 1 191 ? -6.242 15.944 3.821 1.00 92.75 191 GLN A O 1
ATOM 1424 N N . ARG A 1 192 ? -5.249 16.411 5.785 1.00 90.50 192 ARG A N 1
ATOM 1425 C CA . ARG A 1 192 ? -4.005 16.916 5.197 1.00 90.50 192 ARG A CA 1
ATOM 1426 C C . ARG A 1 192 ? -3.333 15.867 4.316 1.00 90.50 192 ARG A C 1
ATOM 1428 O O . ARG A 1 192 ? -2.899 16.219 3.235 1.00 90.50 192 ARG A O 1
ATOM 1435 N N . ASP A 1 193 ? -3.318 14.601 4.722 1.00 87.69 193 ASP A N 1
ATOM 1436 C CA . ASP A 1 193 ? -2.677 13.531 3.945 1.00 87.69 193 ASP A CA 1
ATOM 1437 C C . ASP A 1 193 ? -3.421 13.274 2.620 1.00 87.69 193 ASP A C 1
ATOM 1439 O O . ASP A 1 193 ? -2.814 13.012 1.582 1.00 87.69 193 ASP A O 1
ATOM 1443 N N . VAL A 1 194 ? -4.753 13.411 2.627 1.00 89.62 194 VAL A N 1
ATOM 1444 C CA . VAL A 1 194 ? -5.578 13.357 1.408 1.00 89.62 194 VAL A CA 1
ATOM 1445 C C . VAL A 1 194 ? -5.262 14.543 0.496 1.00 89.62 194 VAL A C 1
ATOM 1447 O O . VAL A 1 194 ? -5.093 14.375 -0.713 1.00 89.62 194 VAL A O 1
ATOM 1450 N N . ASP A 1 195 ? -5.203 15.743 1.066 1.00 88.25 195 ASP A N 1
ATOM 1451 C CA . ASP A 1 195 ? -4.973 16.975 0.318 1.00 88.25 195 ASP A CA 1
ATOM 1452 C C . ASP A 1 195 ? -3.551 17.012 -0.262 1.00 88.25 195 ASP A C 1
ATOM 1454 O O . ASP A 1 195 ? -3.384 17.340 -1.434 1.00 88.25 195 ASP A O 1
ATOM 1458 N N . GLU A 1 196 ? -2.543 16.611 0.517 1.00 85.50 196 GLU A N 1
ATOM 1459 C CA . GLU A 1 196 ? -1.137 16.525 0.110 1.00 85.50 196 GLU A CA 1
ATOM 1460 C C . GLU A 1 196 ? -0.938 15.505 -1.013 1.00 85.50 196 GLU A C 1
ATOM 1462 O O . GLU A 1 196 ? -0.341 15.858 -2.026 1.00 85.50 196 GLU A O 1
ATOM 1467 N N . CYS A 1 197 ? -1.522 14.303 -0.921 1.00 87.19 197 CYS A N 1
ATOM 1468 C CA . CYS A 1 197 ? -1.449 13.313 -2.007 1.00 87.19 197 CYS A CA 1
ATOM 1469 C C . CYS A 1 197 ? -2.018 13.874 -3.322 1.00 87.19 197 CYS A C 1
ATOM 1471 O O . CYS A 1 197 ? -1.419 13.753 -4.396 1.00 87.19 197 CYS A O 1
ATOM 1473 N N . ASN A 1 198 ? -3.177 14.540 -3.252 1.00 83.56 198 ASN A N 1
ATOM 1474 C CA . ASN A 1 198 ? -3.811 15.144 -4.425 1.00 83.56 198 ASN A CA 1
ATOM 1475 C C . ASN A 1 198 ? -3.026 16.356 -4.956 1.00 83.56 198 ASN A C 1
ATOM 1477 O O . ASN A 1 198 ? -2.961 16.565 -6.170 1.00 83.56 198 ASN A O 1
ATOM 1481 N N . ALA A 1 199 ? -2.423 17.150 -4.068 1.00 76.25 199 ALA A N 1
ATOM 1482 C CA . ALA A 1 199 ? -1.617 18.311 -4.423 1.00 76.25 199 ALA A CA 1
ATOM 1483 C C . ALA A 1 199 ? -0.278 17.910 -5.049 1.00 76.25 199 ALA A C 1
ATOM 1485 O O . ALA A 1 199 ? 0.108 18.509 -6.045 1.00 76.25 199 ALA A O 1
ATOM 1486 N N . GLU A 1 200 ? 0.397 16.877 -4.543 1.00 68.12 200 GLU A N 1
ATOM 1487 C CA . GLU A 1 200 ? 1.590 16.294 -5.166 1.00 68.12 200 GLU A CA 1
ATOM 1488 C C . GLU A 1 200 ? 1.246 15.749 -6.558 1.00 68.12 200 GLU A C 1
ATOM 1490 O O . GLU A 1 200 ? 1.888 16.091 -7.554 1.00 68.12 200 GLU A O 1
ATOM 1495 N N . SER A 1 201 ? 0.126 15.031 -6.665 1.00 61.16 201 SER A N 1
ATOM 1496 C CA . SER A 1 201 ? -0.408 14.556 -7.945 1.00 61.16 201 SER A CA 1
ATOM 1497 C C . SER A 1 201 ? -0.676 15.697 -8.946 1.00 61.16 201 SER A C 1
ATOM 1499 O O . SER A 1 201 ? -0.472 15.534 -10.158 1.00 61.16 201 SER A O 1
ATOM 1501 N N . ALA A 1 202 ? -1.095 16.871 -8.460 1.00 56.66 202 ALA A N 1
ATOM 1502 C CA . ALA A 1 202 ? -1.301 18.083 -9.253 1.00 56.66 202 ALA A CA 1
ATOM 1503 C C . ALA A 1 202 ? -0.002 18.871 -9.524 1.00 56.66 202 ALA A C 1
ATOM 1505 O O . ALA A 1 202 ? 0.138 19.460 -10.593 1.00 56.66 202 ALA A O 1
ATOM 1506 N N . GLY A 1 203 ? 0.962 18.857 -8.604 1.00 45.59 203 GLY A N 1
ATOM 1507 C CA . GLY A 1 203 ? 2.251 19.541 -8.707 1.00 45.59 203 GLY A CA 1
ATOM 1508 C C . GLY A 1 203 ? 3.186 18.881 -9.715 1.00 45.59 203 GLY A C 1
ATOM 1509 O O . GLY A 1 203 ? 3.870 19.580 -10.460 1.00 45.59 203 GLY A O 1
ATOM 1510 N N . ILE A 1 204 ? 3.137 17.551 -9.850 1.00 48.97 204 ILE A N 1
ATOM 1511 C CA . ILE A 1 204 ? 3.895 16.869 -10.906 1.00 48.97 204 ILE A CA 1
ATOM 1512 C C . ILE A 1 204 ? 3.337 17.227 -12.299 1.00 48.97 204 ILE A C 1
ATOM 1514 O O . ILE A 1 204 ? 4.118 17.387 -13.230 1.00 48.97 204 ILE A O 1
ATOM 1518 N N . ARG A 1 205 ? 2.031 17.534 -12.453 1.00 40.78 205 ARG A N 1
ATOM 1519 C CA . ARG A 1 205 ? 1.521 18.104 -13.726 1.00 40.78 205 ARG A CA 1
ATOM 1520 C C . ARG A 1 205 ? 2.189 19.433 -14.096 1.00 40.78 205 ARG A C 1
ATOM 1522 O O . ARG A 1 205 ? 2.275 19.733 -15.278 1.00 40.78 205 ARG A O 1
ATOM 1529 N N . HIS A 1 206 ? 2.675 20.207 -13.124 1.00 36.81 206 HIS A N 1
ATOM 1530 C CA . HIS A 1 206 ? 3.378 21.466 -13.390 1.00 36.81 206 HIS A CA 1
ATOM 1531 C C . HIS A 1 206 ? 4.865 21.270 -13.734 1.00 36.81 206 HIS A C 1
ATOM 1533 O O . HIS A 1 206 ? 5.473 22.151 -14.331 1.00 36.81 206 HIS A O 1
ATOM 1539 N N . ASN A 1 207 ? 5.437 20.100 -13.425 1.00 42.12 207 ASN A N 1
ATOM 1540 C CA . ASN A 1 207 ? 6.796 19.723 -13.827 1.00 42.12 207 ASN A CA 1
ATOM 1541 C C . ASN A 1 207 ? 6.846 18.947 -15.159 1.00 42.12 207 ASN A C 1
ATOM 1543 O O . ASN A 1 207 ? 7.934 18.761 -15.697 1.00 42.12 207 ASN A O 1
ATOM 1547 N N . ILE A 1 208 ? 5.695 18.532 -15.706 1.00 43.94 208 ILE A N 1
ATOM 1548 C CA . ILE A 1 208 ? 5.579 17.866 -17.020 1.00 43.94 208 ILE A CA 1
ATOM 1549 C C . ILE A 1 208 ? 5.489 18.884 -18.175 1.00 43.94 208 ILE A C 1
ATOM 1551 O O . ILE A 1 208 ? 5.692 18.538 -19.335 1.00 43.94 208 ILE A O 1
ATOM 1555 N N . GLU A 1 209 ? 5.275 20.173 -17.892 1.00 34.97 209 GLU A N 1
ATOM 1556 C CA . GLU A 1 209 ? 5.303 21.231 -18.910 1.00 34.97 209 GLU A CA 1
ATOM 1557 C C . GLU A 1 209 ? 6.713 21.842 -19.047 1.00 34.97 209 GLU A C 1
ATOM 1559 O O . GLU A 1 209 ? 6.939 23.033 -18.843 1.00 34.97 209 GLU A O 1
ATOM 1564 N N . MET A 1 210 ? 7.698 21.011 -19.405 1.00 38.38 210 MET A N 1
ATOM 1565 C CA . MET A 1 210 ? 8.993 21.478 -19.912 1.00 38.38 210 MET A CA 1
ATOM 1566 C C . MET A 1 210 ? 8.939 21.665 -21.434 1.00 38.38 210 MET A C 1
ATOM 1568 O O . MET A 1 210 ? 9.538 20.877 -22.148 1.00 38.38 210 MET A O 1
ATOM 1572 N N . ASP A 1 211 ? 8.236 22.693 -21.937 1.00 43.19 211 ASP A N 1
ATOM 1573 C CA . ASP A 1 211 ? 8.670 23.411 -23.159 1.00 43.19 211 ASP A CA 1
ATOM 1574 C C . ASP A 1 211 ? 7.851 24.682 -23.483 1.00 43.19 211 ASP A C 1
ATOM 1576 O O . ASP A 1 211 ? 7.193 24.778 -24.521 1.00 43.19 211 ASP A O 1
ATOM 1580 N N . LYS A 1 212 ? 7.893 25.696 -22.601 1.00 36.06 212 LYS A N 1
ATOM 1581 C CA . LYS A 1 212 ? 7.814 27.133 -22.969 1.00 36.06 212 LYS A CA 1
ATOM 1582 C C . LYS A 1 212 ? 8.033 28.040 -21.749 1.00 36.06 212 LYS A C 1
ATOM 1584 O O . LYS A 1 212 ? 7.137 28.257 -20.944 1.00 36.06 212 LYS A O 1
ATOM 1589 N N . ALA A 1 213 ? 9.233 28.614 -21.640 1.00 43.53 213 ALA A N 1
ATOM 1590 C CA . ALA A 1 213 ? 9.549 29.688 -20.687 1.00 43.53 213 ALA A CA 1
ATOM 1591 C C . ALA A 1 213 ? 8.791 30.992 -21.036 1.00 43.53 213 ALA A C 1
ATOM 1593 O O . ALA A 1 213 ? 8.637 31.274 -22.231 1.00 43.53 213 ALA A O 1
ATOM 1594 N N . PRO A 1 214 ? 8.343 31.813 -20.052 1.00 38.84 214 PRO A N 1
ATOM 1595 C CA . PRO A 1 214 ? 9.151 32.975 -19.596 1.00 38.84 214 PRO A CA 1
ATOM 1596 C C . PRO A 1 214 ? 8.825 33.491 -18.153 1.00 38.84 214 PRO A C 1
ATOM 1598 O O . PRO A 1 214 ? 7.936 32.959 -17.499 1.00 38.84 214 PRO A O 1
ATOM 1601 N N . PRO A 1 215 ? 9.409 34.614 -17.669 1.00 48.09 215 PRO A N 1
ATOM 1602 C CA . PRO A 1 215 ? 10.830 34.915 -17.522 1.00 48.09 215 PRO A CA 1
ATOM 1603 C C . PRO A 1 215 ? 11.268 35.103 -16.042 1.00 48.09 215 PRO A C 1
ATOM 1605 O O . PRO A 1 215 ? 10.520 35.571 -15.193 1.00 48.09 215 PRO A O 1
ATOM 1608 N N . ALA A 1 216 ? 12.552 34.810 -15.811 1.00 46.00 216 ALA A N 1
ATOM 1609 C CA . ALA A 1 216 ? 13.475 35.379 -14.819 1.00 46.00 216 ALA A CA 1
ATOM 1610 C C . ALA A 1 216 ? 13.078 35.447 -13.323 1.00 46.00 216 ALA A C 1
ATOM 1612 O O . ALA A 1 216 ? 12.542 36.441 -12.847 1.00 46.00 216 ALA A O 1
ATOM 1613 N N . TYR A 1 217 ? 13.598 34.491 -12.544 1.00 37.75 217 TYR A N 1
ATOM 1614 C CA . TYR A 1 217 ? 14.162 34.774 -11.218 1.00 37.75 217 TYR A CA 1
ATOM 1615 C C . TYR A 1 217 ? 15.570 34.167 -11.151 1.00 37.75 217 TYR A C 1
ATOM 1617 O O . TYR A 1 217 ? 15.755 32.951 -11.168 1.00 37.75 217 TYR A O 1
ATOM 1625 N N . GLY A 1 218 ? 16.586 35.031 -11.183 1.00 43.47 218 GLY A N 1
ATOM 1626 C CA . GLY A 1 218 ? 17.990 34.634 -11.173 1.00 43.47 218 GLY A CA 1
ATOM 1627 C C . GLY A 1 218 ? 18.422 34.158 -9.790 1.00 43.47 218 GLY A C 1
ATOM 1628 O O . GLY A 1 218 ? 18.466 34.973 -8.879 1.00 43.47 218 GLY A O 1
ATOM 1629 N N . ALA A 1 219 ? 18.706 32.854 -9.663 1.00 46.78 219 ALA A N 1
ATOM 1630 C CA . ALA A 1 219 ? 19.618 32.229 -8.680 1.00 46.78 219 ALA A CA 1
ATOM 1631 C C . ALA A 1 219 ? 19.611 30.672 -8.715 1.00 46.78 219 ALA A C 1
ATOM 1633 O O . ALA A 1 219 ? 19.998 30.048 -7.735 1.00 46.78 219 ALA A O 1
ATOM 1634 N N . GLN A 1 220 ? 19.161 30.000 -9.791 1.00 50.03 220 GLN A N 1
ATOM 1635 C CA . GLN A 1 220 ? 18.989 28.525 -9.785 1.00 50.03 220 GLN A CA 1
ATOM 1636 C C . GLN A 1 220 ? 19.882 27.723 -10.752 1.00 50.03 220 GLN A C 1
ATOM 1638 O O . GLN A 1 220 ? 19.833 26.493 -10.741 1.00 50.03 220 GLN A O 1
ATOM 1643 N N . ASN A 1 221 ? 20.723 28.365 -11.565 1.00 45.50 221 ASN A N 1
ATOM 1644 C CA . ASN A 1 221 ? 21.481 27.640 -12.595 1.00 45.50 221 ASN A CA 1
ATOM 1645 C C . ASN A 1 221 ? 22.644 26.816 -12.016 1.00 45.50 221 ASN A C 1
ATOM 1647 O O . ASN A 1 221 ? 22.909 25.716 -12.483 1.00 45.50 221 ASN A O 1
ATOM 1651 N N . GLU A 1 222 ? 23.289 27.297 -10.956 1.00 45.53 222 GLU A N 1
ATOM 1652 C CA . GLU A 1 222 ? 24.473 26.649 -10.374 1.00 45.53 222 GLU A CA 1
ATOM 1653 C C . GLU A 1 222 ? 24.122 25.386 -9.567 1.00 45.53 222 GLU A C 1
ATOM 1655 O O . GLU A 1 222 ? 24.835 24.385 -9.606 1.00 45.53 222 GLU A O 1
ATOM 1660 N N . ILE A 1 223 ? 22.960 25.384 -8.905 1.00 52.12 223 ILE A N 1
ATOM 1661 C CA . ILE A 1 223 ? 22.455 24.224 -8.155 1.00 52.12 223 ILE A CA 1
ATOM 1662 C C . ILE A 1 223 ? 22.008 23.113 -9.117 1.00 52.12 223 ILE A C 1
ATOM 1664 O O . ILE A 1 223 ? 22.269 21.936 -8.874 1.00 52.12 223 ILE A O 1
ATOM 1668 N N . ARG A 1 224 ? 21.373 23.474 -10.240 1.00 51.19 224 ARG A N 1
ATOM 1669 C CA . ARG A 1 224 ? 20.876 22.508 -11.230 1.00 51.19 224 ARG A CA 1
ATOM 1670 C C . ARG A 1 224 ? 22.008 21.783 -11.961 1.00 51.19 224 ARG A C 1
ATOM 1672 O O . ARG A 1 224 ? 21.909 20.574 -12.153 1.00 51.19 224 ARG A O 1
ATOM 1679 N N . GLU A 1 225 ? 23.074 22.489 -12.342 1.00 52.28 225 GLU A N 1
ATOM 1680 C CA . GLU A 1 225 ? 24.231 21.850 -12.986 1.00 52.28 225 GLU A CA 1
ATOM 1681 C C . GLU A 1 225 ? 25.015 20.965 -12.010 1.00 52.28 225 GLU A C 1
ATOM 1683 O O . GLU A 1 225 ? 25.383 19.851 -12.375 1.00 52.28 225 GLU A O 1
ATOM 1688 N N . ASN A 1 226 ? 25.164 21.379 -10.746 1.00 51.47 226 ASN A N 1
ATOM 1689 C CA . ASN A 1 226 ? 25.797 20.540 -9.722 1.00 51.47 226 ASN A CA 1
ATOM 1690 C C . ASN A 1 226 ? 25.031 19.235 -9.476 1.00 51.47 226 ASN A C 1
ATOM 1692 O O . ASN A 1 226 ? 25.636 18.170 -9.395 1.00 51.47 226 ASN A O 1
ATOM 1696 N N . ILE A 1 227 ? 23.698 19.284 -9.395 1.00 54.97 227 ILE A N 1
ATOM 1697 C CA . ILE A 1 227 ? 22.890 18.067 -9.224 1.00 54.97 227 ILE A CA 1
ATOM 1698 C C . ILE A 1 227 ? 23.016 17.163 -10.457 1.00 54.97 227 ILE A C 1
ATOM 1700 O O . ILE A 1 227 ? 23.193 15.953 -10.313 1.00 54.97 227 ILE A O 1
ATOM 1704 N N . ARG A 1 228 ? 22.979 17.733 -11.668 1.00 56.00 228 ARG A N 1
ATOM 1705 C CA . ARG A 1 228 ? 23.082 16.956 -12.909 1.00 56.00 228 ARG A CA 1
ATOM 1706 C C . ARG A 1 228 ? 24.446 16.279 -13.056 1.00 56.00 228 ARG A C 1
ATOM 1708 O O . ARG A 1 228 ? 24.497 15.114 -13.445 1.00 56.00 228 ARG A O 1
ATOM 1715 N N . GLU A 1 229 ? 25.531 16.970 -12.721 1.00 62.97 229 GLU A N 1
ATOM 1716 C CA . GLU A 1 229 ? 26.881 16.400 -12.766 1.00 62.97 229 GLU A CA 1
ATOM 1717 C C . GLU A 1 229 ? 27.120 15.362 -11.667 1.00 62.97 229 GLU A C 1
ATOM 1719 O O . GLU A 1 229 ? 27.715 14.319 -11.942 1.00 62.97 229 GLU A O 1
ATOM 1724 N N . ASN A 1 230 ? 26.578 15.562 -10.464 1.00 55.19 230 ASN A N 1
ATOM 1725 C CA . ASN A 1 230 ? 26.668 14.569 -9.391 1.00 55.19 230 ASN A CA 1
ATOM 1726 C C . ASN A 1 230 ? 25.928 13.273 -9.751 1.00 55.19 230 ASN A C 1
ATOM 1728 O O . ASN A 1 230 ? 26.472 12.185 -9.579 1.00 55.19 230 ASN A O 1
ATOM 1732 N N . VAL A 1 231 ? 24.724 13.375 -10.324 1.00 56.16 231 VAL A N 1
ATOM 1733 C CA . VAL A 1 231 ? 23.955 12.203 -10.776 1.00 56.16 231 VAL A CA 1
ATOM 1734 C C . VAL A 1 231 ? 24.641 11.513 -11.958 1.00 56.16 231 VAL A C 1
ATOM 1736 O O . VAL A 1 231 ? 24.776 10.292 -11.957 1.00 56.16 231 VAL A O 1
ATOM 1739 N N . ARG A 1 232 ? 25.147 12.265 -12.947 1.00 62.06 232 ARG A N 1
ATOM 1740 C CA . ARG A 1 232 ? 25.912 11.691 -14.071 1.00 62.06 232 ARG A CA 1
ATOM 1741 C C . ARG A 1 232 ? 27.176 10.979 -13.612 1.00 62.06 232 ARG A C 1
ATOM 1743 O O . ARG A 1 232 ? 27.519 9.940 -14.170 1.00 62.06 232 ARG A O 1
ATOM 1750 N N . THR A 1 233 ? 27.868 11.538 -12.625 1.00 64.88 233 THR A N 1
ATOM 1751 C CA . THR A 1 233 ? 29.087 10.949 -12.067 1.00 64.88 233 THR A CA 1
ATOM 1752 C C . THR A 1 233 ? 28.760 9.664 -11.315 1.00 64.88 233 THR A C 1
ATOM 1754 O O . THR A 1 233 ? 29.328 8.630 -11.647 1.00 64.88 233 THR A O 1
ATOM 1757 N N . ALA A 1 234 ? 27.749 9.678 -10.442 1.00 50.22 234 ALA A N 1
ATOM 1758 C CA . ALA A 1 234 ? 27.301 8.490 -9.715 1.00 50.22 234 ALA A CA 1
ATOM 1759 C C . ALA A 1 234 ? 26.817 7.360 -10.647 1.00 50.22 234 ALA A C 1
ATOM 1761 O O . ALA A 1 234 ? 27.134 6.190 -10.430 1.00 50.22 234 ALA A O 1
ATOM 1762 N N . ILE A 1 235 ? 26.091 7.692 -11.723 1.00 53.53 235 ILE A N 1
ATOM 1763 C CA . ILE A 1 235 ? 25.672 6.716 -12.743 1.00 53.53 235 ILE A CA 1
ATOM 1764 C C . ILE A 1 235 ? 26.889 6.156 -13.490 1.00 53.53 235 ILE A C 1
ATOM 1766 O O . ILE A 1 235 ? 26.972 4.948 -13.706 1.00 53.53 235 ILE A O 1
ATOM 1770 N N . ARG A 1 236 ? 27.852 7.005 -13.873 1.00 72.88 236 ARG A N 1
ATOM 1771 C CA . ARG A 1 236 ? 29.073 6.567 -14.566 1.00 72.88 236 ARG A CA 1
ATOM 1772 C C . ARG A 1 236 ? 29.909 5.635 -13.690 1.00 72.88 236 ARG A C 1
ATOM 1774 O O . ARG A 1 236 ? 30.388 4.626 -14.196 1.00 72.88 236 ARG A O 1
ATOM 1781 N N . GLU A 1 237 ? 30.040 5.945 -12.405 1.00 70.06 237 GLU A N 1
ATOM 1782 C CA . GLU A 1 237 ? 30.743 5.114 -11.423 1.00 70.06 237 GLU A CA 1
ATOM 1783 C C . GLU A 1 237 ? 30.027 3.779 -11.208 1.00 70.06 237 GLU A C 1
ATOM 1785 O O . GLU A 1 237 ? 30.658 2.730 -11.294 1.00 70.06 237 GLU A O 1
ATOM 1790 N N . SER A 1 238 ? 28.699 3.794 -11.057 1.00 54.28 238 SER A N 1
ATOM 1791 C CA . SER A 1 238 ? 27.896 2.570 -10.912 1.00 54.28 238 SER A CA 1
ATOM 1792 C C . SER A 1 238 ? 28.008 1.661 -12.142 1.00 54.28 238 SER A C 1
ATOM 1794 O O . SER A 1 238 ? 28.149 0.446 -12.019 1.00 54.28 238 SER A O 1
ATOM 1796 N N . LEU A 1 239 ? 27.998 2.243 -13.347 1.00 59.75 239 LEU A N 1
ATOM 1797 C CA . LEU A 1 239 ? 28.161 1.501 -14.601 1.00 59.75 239 LEU A CA 1
ATOM 1798 C C . LEU A 1 239 ? 29.589 0.977 -14.801 1.00 59.75 239 LEU A C 1
ATOM 1800 O O . LEU A 1 239 ? 29.768 -0.092 -15.385 1.00 59.75 239 LEU A O 1
ATOM 1804 N N . GLN A 1 240 ? 30.608 1.709 -14.344 1.00 72.25 240 GLN A N 1
ATOM 1805 C CA . GLN A 1 240 ? 31.995 1.237 -14.357 1.00 72.25 240 GLN A CA 1
ATOM 1806 C C . GLN A 1 240 ? 32.191 0.087 -13.372 1.00 72.25 240 GLN A C 1
ATOM 1808 O O . GLN A 1 240 ? 32.747 -0.938 -13.750 1.00 72.25 240 GLN A O 1
ATOM 1813 N N . GLN A 1 241 ? 31.646 0.210 -12.163 1.00 69.00 241 GLN A N 1
ATOM 1814 C CA . GLN A 1 241 ? 31.692 -0.841 -11.155 1.00 69.00 241 GLN A CA 1
ATOM 1815 C C . GLN A 1 241 ? 31.002 -2.121 -11.648 1.00 69.00 241 GLN A C 1
ATOM 1817 O O . GLN A 1 241 ? 31.600 -3.193 -11.604 1.00 69.00 241 GLN A O 1
ATOM 1822 N N . ALA A 1 242 ? 29.803 -2.002 -12.228 1.00 48.00 242 ALA A N 1
ATOM 1823 C CA . ALA A 1 242 ? 29.096 -3.140 -12.814 1.00 48.00 242 ALA A CA 1
ATOM 1824 C C . ALA A 1 242 ? 29.886 -3.799 -13.962 1.00 48.00 242 ALA A C 1
ATOM 1826 O O . ALA A 1 242 ? 29.923 -5.023 -14.076 1.00 48.00 242 ALA A O 1
ATOM 1827 N N . ARG A 1 243 ? 30.558 -3.005 -14.807 1.00 71.38 243 ARG A N 1
ATOM 1828 C CA . ARG A 1 243 ? 31.425 -3.522 -15.878 1.00 71.38 243 ARG A CA 1
ATOM 1829 C C . ARG A 1 243 ? 32.632 -4.281 -15.320 1.00 71.38 243 ARG A C 1
ATOM 1831 O O . ARG A 1 243 ? 32.992 -5.329 -15.856 1.00 71.38 243 ARG A O 1
ATOM 1838 N N . ASP A 1 244 ? 33.264 -3.753 -14.279 1.00 72.25 244 ASP A N 1
ATOM 1839 C CA . ASP A 1 244 ? 34.453 -4.352 -13.674 1.00 72.25 244 ASP A CA 1
ATOM 1840 C C . ASP A 1 244 ? 34.130 -5.654 -12.936 1.00 72.25 244 ASP A C 1
ATOM 1842 O O . ASP A 1 244 ? 34.919 -6.602 -13.006 1.00 72.25 244 ASP A O 1
ATOM 1846 N N . ASP A 1 245 ? 32.962 -5.727 -12.295 1.00 66.38 245 ASP A N 1
ATOM 1847 C CA . ASP A 1 245 ? 32.452 -6.951 -11.677 1.00 66.38 245 ASP A CA 1
ATOM 1848 C C . ASP A 1 245 ? 32.173 -8.025 -12.742 1.00 66.38 245 ASP A C 1
ATOM 1850 O O . ASP A 1 245 ? 32.712 -9.126 -12.644 1.00 66.38 245 ASP A O 1
ATOM 1854 N N . VAL A 1 246 ? 31.498 -7.683 -13.848 1.00 61.50 246 VAL A N 1
ATOM 1855 C CA . VAL A 1 246 ? 31.302 -8.615 -14.978 1.00 61.50 246 VAL A CA 1
ATOM 1856 C C . VAL A 1 246 ? 32.640 -9.095 -15.559 1.00 61.50 246 VAL A C 1
ATOM 1858 O O . VAL A 1 246 ? 32.810 -10.279 -15.852 1.00 61.50 246 VAL A O 1
ATOM 1861 N N . HIS A 1 247 ? 33.634 -8.214 -15.706 1.00 70.56 247 HIS A N 1
ATOM 1862 C CA . HIS A 1 247 ? 34.968 -8.623 -16.158 1.00 70.56 247 HIS A CA 1
ATOM 1863 C C . HIS A 1 247 ? 35.703 -9.517 -15.153 1.00 70.56 247 HIS A C 1
ATOM 1865 O O . HIS A 1 247 ? 36.525 -10.343 -15.562 1.00 70.56 247 HIS A O 1
ATOM 1871 N N . ARG A 1 248 ? 35.464 -9.344 -13.849 1.00 78.00 248 ARG A N 1
ATOM 1872 C CA . ARG A 1 248 ? 36.014 -10.216 -12.806 1.00 78.00 248 ARG A CA 1
ATOM 1873 C C . ARG A 1 248 ? 35.409 -11.612 -12.915 1.00 78.00 248 ARG A C 1
ATOM 1875 O O . ARG A 1 248 ? 36.175 -12.569 -12.988 1.00 78.00 248 ARG A O 1
ATOM 1882 N N . ASP A 1 249 ? 34.092 -11.700 -13.049 1.00 64.75 249 ASP A N 1
ATOM 1883 C CA . ASP A 1 249 ? 33.368 -12.970 -13.144 1.00 64.75 249 ASP A CA 1
ATOM 1884 C C . ASP A 1 249 ? 33.740 -13.739 -14.418 1.00 64.75 249 ASP A C 1
ATOM 1886 O O . ASP A 1 249 ? 34.005 -14.939 -14.370 1.00 64.75 249 ASP A O 1
ATOM 1890 N N . ILE A 1 250 ? 33.877 -13.044 -15.556 1.00 63.25 250 ILE A N 1
ATOM 1891 C CA . ILE A 1 250 ? 34.349 -13.656 -16.811 1.00 63.25 250 ILE A CA 1
ATOM 1892 C C . ILE A 1 250 ? 35.768 -14.219 -16.657 1.00 63.25 250 ILE A C 1
ATOM 1894 O O . ILE A 1 250 ? 36.054 -15.306 -17.161 1.00 63.25 250 ILE A O 1
ATOM 1898 N N . ARG A 1 251 ? 36.673 -13.503 -15.974 1.00 74.31 251 ARG A N 1
ATOM 1899 C CA . ARG A 1 251 ? 38.040 -13.994 -15.734 1.00 74.31 251 ARG A CA 1
ATOM 1900 C C . ARG A 1 251 ? 38.049 -15.204 -14.812 1.00 74.31 251 ARG A C 1
ATOM 1902 O O . ARG A 1 251 ? 38.734 -16.172 -15.121 1.00 74.31 251 ARG A O 1
ATOM 1909 N N . GLN A 1 252 ? 37.264 -15.163 -13.740 1.00 80.38 252 GLN A N 1
ATOM 1910 C CA . GLN A 1 252 ? 37.138 -16.286 -12.821 1.00 80.38 252 GLN A CA 1
ATOM 1911 C C . GLN A 1 252 ? 36.617 -17.534 -13.547 1.00 80.38 252 GLN A C 1
ATOM 1913 O O . GLN A 1 252 ? 37.253 -18.583 -13.483 1.00 80.38 252 GLN A O 1
ATOM 1918 N N . ALA A 1 253 ? 35.538 -17.405 -14.321 1.00 55.12 253 ALA A N 1
ATOM 1919 C CA . ALA A 1 253 ? 34.990 -18.509 -15.106 1.00 55.12 253 ALA A CA 1
ATOM 1920 C C . ALA A 1 253 ? 35.997 -19.047 -16.138 1.00 55.12 253 ALA A C 1
ATOM 1922 O O . ALA A 1 253 ? 36.111 -20.254 -16.344 1.00 55.12 253 ALA A O 1
ATOM 1923 N N . HIS A 1 254 ? 36.764 -18.167 -16.783 1.00 73.38 254 HIS A N 1
ATOM 1924 C CA . HIS A 1 254 ? 37.801 -18.570 -17.729 1.00 73.38 254 HIS A CA 1
ATOM 1925 C C . HIS A 1 254 ? 38.950 -19.346 -17.061 1.00 73.38 254 HIS A C 1
ATOM 1927 O O . HIS A 1 254 ? 39.445 -20.315 -17.639 1.00 73.38 254 HIS A O 1
ATOM 1933 N N . ASP A 1 255 ? 39.365 -18.959 -15.855 1.00 78.56 255 ASP A N 1
ATOM 1934 C CA . ASP A 1 255 ? 40.407 -19.668 -15.109 1.00 78.56 255 ASP A CA 1
ATOM 1935 C C . ASP A 1 255 ? 39.911 -21.015 -14.559 1.00 78.56 255 ASP A C 1
ATOM 1937 O O . ASP A 1 255 ? 40.658 -21.993 -14.596 1.00 78.56 255 ASP A O 1
ATOM 1941 N N . GLU A 1 256 ? 38.642 -21.109 -14.152 1.00 73.56 256 GLU A N 1
ATOM 1942 C CA . GLU A 1 256 ? 37.993 -22.378 -13.793 1.00 73.56 256 GLU A CA 1
ATOM 1943 C C . GLU A 1 256 ? 37.928 -23.339 -14.991 1.00 73.56 256 GLU A C 1
ATOM 1945 O O . GLU A 1 256 ? 38.299 -24.509 -14.870 1.00 73.56 256 GLU A O 1
ATOM 1950 N N . ILE A 1 257 ? 37.543 -22.843 -16.174 1.00 61.81 257 ILE A N 1
ATOM 1951 C CA . ILE A 1 257 ? 37.539 -23.631 -17.417 1.00 61.81 257 ILE A CA 1
ATOM 1952 C C . ILE A 1 257 ? 38.958 -24.079 -17.771 1.00 61.81 257 ILE A C 1
ATOM 1954 O O . ILE A 1 257 ? 39.168 -25.248 -18.088 1.00 61.81 257 ILE A O 1
ATOM 1958 N N . ARG A 1 258 ? 39.947 -23.180 -17.697 1.00 76.81 258 ARG A N 1
ATOM 1959 C CA . ARG A 1 258 ? 41.348 -23.528 -17.965 1.00 76.81 258 ARG A CA 1
ATOM 1960 C C . ARG A 1 258 ? 41.840 -24.608 -17.003 1.00 76.81 258 ARG A C 1
ATOM 1962 O O . ARG A 1 258 ? 42.464 -25.557 -17.462 1.00 76.81 258 ARG A O 1
ATOM 1969 N N . GLY A 1 259 ? 41.531 -24.488 -15.712 1.00 73.25 259 GLY A N 1
ATOM 1970 C CA . GLY A 1 259 ? 41.880 -25.485 -14.701 1.00 73.25 259 GLY A CA 1
ATOM 1971 C C . GLY A 1 259 ? 41.247 -26.852 -14.974 1.00 73.25 259 GLY A C 1
ATOM 1972 O O . GLY A 1 259 ? 41.920 -27.877 -14.876 1.00 73.25 259 GLY A O 1
ATOM 1973 N N . ALA A 1 260 ? 39.976 -26.872 -15.384 1.00 59.97 260 ALA A N 1
ATOM 1974 C CA . ALA A 1 260 ? 39.273 -28.098 -15.754 1.00 59.97 260 ALA A CA 1
ATOM 1975 C C . ALA A 1 260 ? 39.854 -28.754 -17.020 1.00 59.97 260 ALA A C 1
ATOM 1977 O O . ALA A 1 260 ? 39.956 -29.978 -17.080 1.00 59.97 260 ALA A O 1
ATOM 1978 N N . VAL A 1 261 ? 40.275 -27.957 -18.008 1.00 62.03 261 VAL A N 1
ATOM 1979 C CA . VAL A 1 261 ? 40.940 -28.455 -19.223 1.00 62.03 261 VAL A CA 1
ATOM 1980 C C . VAL A 1 261 ? 42.312 -29.041 -18.891 1.00 62.03 261 VAL A C 1
ATOM 1982 O O . VAL A 1 261 ? 42.585 -30.167 -19.287 1.00 62.03 261 VAL A O 1
ATOM 1985 N N . THR A 1 262 ? 43.134 -28.352 -18.092 1.00 68.06 262 THR A N 1
ATOM 1986 C CA . THR A 1 262 ? 44.454 -28.873 -17.691 1.00 68.06 262 THR A CA 1
ATOM 1987 C C . THR A 1 262 ? 44.351 -30.144 -16.848 1.00 68.06 262 THR A C 1
ATOM 1989 O O . THR A 1 262 ? 45.137 -31.064 -17.035 1.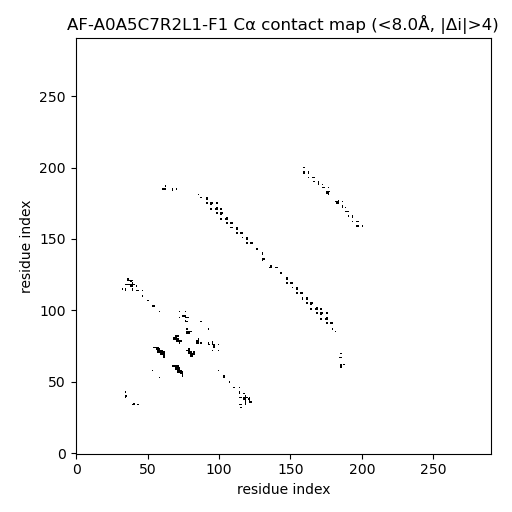00 68.06 262 THR A O 1
ATOM 1992 N N . ALA A 1 263 ? 43.351 -30.236 -15.963 1.00 61.59 263 ALA A N 1
ATOM 1993 C CA . ALA A 1 263 ? 43.098 -31.453 -15.192 1.00 61.59 263 ALA A CA 1
ATOM 1994 C C . ALA A 1 263 ? 42.607 -32.611 -16.081 1.00 61.59 263 ALA A C 1
ATOM 1996 O O . ALA A 1 263 ? 42.914 -33.770 -15.817 1.00 61.59 263 ALA A O 1
ATOM 1997 N N . GLY A 1 264 ? 41.854 -32.305 -17.143 1.00 49.50 264 GLY A N 1
ATOM 1998 C CA . GLY A 1 264 ? 41.467 -33.279 -18.162 1.00 49.50 264 GLY A CA 1
ATOM 1999 C C . GLY A 1 264 ? 42.662 -33.792 -18.969 1.00 49.50 264 GLY A C 1
ATOM 2000 O O . GLY A 1 264 ? 42.763 -34.997 -19.191 1.00 49.50 264 GLY A O 1
ATOM 2001 N N . ASP A 1 265 ? 43.584 -32.905 -19.351 1.00 56.47 265 ASP A N 1
ATOM 2002 C CA . ASP A 1 265 ? 44.798 -33.266 -20.090 1.00 56.47 265 ASP A CA 1
ATOM 2003 C C . ASP A 1 265 ? 45.718 -34.184 -19.258 1.00 56.47 265 ASP A C 1
ATOM 2005 O O . ASP A 1 265 ? 46.162 -35.215 -19.773 1.00 56.47 265 ASP A O 1
ATOM 2009 N N . ASP A 1 266 ? 45.909 -33.900 -17.963 1.00 54.22 266 ASP A N 1
ATOM 2010 C CA . ASP A 1 266 ? 46.675 -34.761 -17.041 1.00 54.22 266 ASP A CA 1
ATOM 2011 C C . ASP A 1 266 ? 46.041 -36.160 -16.905 1.00 54.22 266 ASP A C 1
ATOM 2013 O O . ASP A 1 266 ? 46.728 -37.176 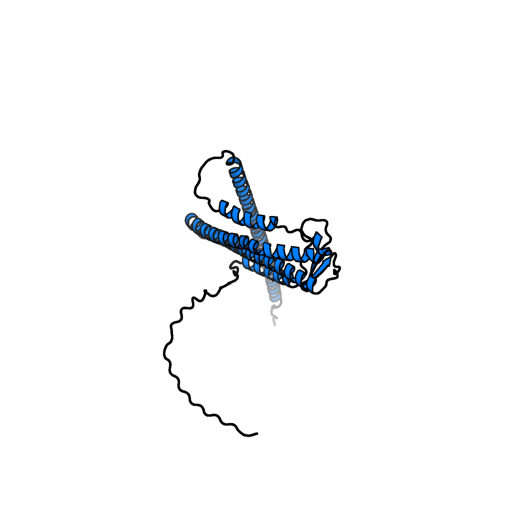-17.026 1.00 54.22 266 ASP A O 1
ATOM 2017 N N . LEU A 1 267 ? 44.709 -36.241 -16.763 1.00 47.62 267 LEU A N 1
ATOM 2018 C CA . LEU A 1 267 ? 43.992 -37.524 -16.696 1.00 47.62 267 LEU A CA 1
ATOM 2019 C C . LEU A 1 267 ? 44.105 -38.333 -17.998 1.00 47.62 267 LEU A C 1
ATOM 2021 O O . LEU A 1 267 ? 44.132 -39.565 -17.965 1.00 47.62 267 LEU A O 1
ATOM 2025 N N . THR A 1 268 ? 44.180 -37.667 -19.155 1.00 52.94 268 THR A N 1
ATOM 2026 C CA . THR A 1 268 ? 44.385 -38.353 -20.440 1.00 52.94 268 THR A CA 1
ATOM 2027 C C . THR A 1 268 ? 45.826 -38.819 -20.652 1.00 52.94 268 THR A C 1
ATOM 2029 O O . THR A 1 268 ? 46.026 -39.860 -21.281 1.00 52.94 268 THR A O 1
ATOM 2032 N N . GLN A 1 269 ? 46.824 -38.112 -20.110 1.00 57.97 269 GLN A N 1
ATOM 2033 C CA . GLN A 1 269 ? 48.225 -38.544 -20.152 1.00 57.97 269 GLN A CA 1
ATOM 2034 C C . GLN A 1 269 ? 48.492 -39.731 -19.220 1.00 57.97 269 GLN A C 1
ATOM 2036 O O . GLN A 1 269 ? 49.154 -40.681 -19.644 1.00 57.97 269 GLN A O 1
ATOM 2041 N N . ASP A 1 270 ? 47.914 -39.740 -18.017 1.00 51.91 270 ASP A N 1
ATOM 2042 C CA . ASP A 1 270 ? 48.020 -40.875 -17.090 1.00 51.91 270 ASP A CA 1
ATOM 2043 C C . ASP A 1 270 ? 47.341 -42.135 -17.657 1.00 51.91 270 ASP A C 1
ATOM 2045 O O . ASP A 1 270 ? 47.919 -43.225 -17.636 1.00 51.91 270 ASP A O 1
ATOM 2049 N N . ALA A 1 271 ? 46.164 -41.990 -18.280 1.00 44.91 271 ALA A N 1
ATOM 2050 C CA . ALA A 1 271 ? 45.481 -43.102 -18.946 1.00 44.91 271 ALA A CA 1
ATOM 2051 C C . ALA A 1 271 ? 46.253 -43.640 -20.170 1.00 44.91 271 ALA A C 1
ATOM 2053 O O . ALA A 1 271 ? 46.221 -44.842 -20.451 1.00 44.91 271 ALA A O 1
ATOM 2054 N N . ALA A 1 272 ? 46.967 -42.775 -20.901 1.00 48.47 272 ALA A N 1
ATOM 2055 C CA . ALA A 1 272 ? 47.821 -43.187 -22.015 1.00 48.47 272 ALA A CA 1
ATOM 2056 C C . ALA A 1 272 ? 49.077 -43.942 -21.534 1.00 48.47 272 ALA A C 1
ATOM 2058 O O . ALA A 1 272 ? 49.461 -44.940 -22.149 1.00 48.47 272 ALA A O 1
ATOM 2059 N N . ALA A 1 273 ? 49.670 -43.527 -20.410 1.00 53.72 273 ALA A N 1
ATOM 2060 C CA . ALA A 1 273 ? 50.825 -44.194 -19.809 1.00 53.72 273 ALA A CA 1
ATOM 2061 C C . ALA A 1 273 ? 50.479 -45.589 -19.247 1.00 53.72 273 ALA A C 1
ATOM 2063 O O . ALA A 1 273 ? 51.247 -46.539 -19.428 1.00 53.72 273 ALA A O 1
ATOM 2064 N N . GLU A 1 274 ? 49.303 -45.757 -18.631 1.00 54.62 274 GLU A N 1
ATOM 2065 C CA . GLU A 1 274 ? 48.825 -47.070 -18.167 1.00 54.62 274 GLU A CA 1
ATOM 2066 C C . GLU A 1 274 ? 48.498 -48.025 -19.333 1.00 54.62 274 GLU A C 1
ATOM 2068 O O . GLU A 1 274 ? 48.762 -49.229 -19.248 1.00 54.62 274 GLU A O 1
ATOM 2073 N N . ALA A 1 275 ? 48.001 -47.504 -20.462 1.00 46.06 275 ALA A N 1
ATOM 2074 C CA . ALA A 1 275 ? 47.739 -48.297 -21.666 1.00 46.06 275 ALA A CA 1
ATOM 2075 C C . ALA A 1 275 ? 49.031 -48.787 -22.364 1.00 46.06 275 ALA A C 1
ATOM 2077 O O . ALA A 1 275 ? 49.073 -49.916 -22.876 1.00 46.06 275 ALA A O 1
ATOM 2078 N N . GLU A 1 276 ? 50.110 -47.995 -22.355 1.00 55.31 276 GLU A N 1
ATOM 2079 C CA . GLU A 1 276 ? 51.432 -48.423 -22.847 1.00 55.31 276 GLU A CA 1
ATOM 2080 C C . GLU A 1 276 ? 52.105 -49.446 -21.914 1.00 55.31 276 GLU A C 1
ATOM 2082 O O . GLU A 1 276 ? 52.701 -50.421 -22.383 1.00 55.31 276 GLU A O 1
ATOM 2087 N N . ALA A 1 277 ? 51.948 -49.306 -20.594 1.00 55.84 277 ALA A N 1
ATOM 2088 C CA . ALA A 1 277 ? 52.454 -50.291 -19.634 1.00 55.84 277 ALA A CA 1
ATOM 2089 C C . ALA A 1 277 ? 51.742 -51.654 -19.770 1.00 55.84 277 ALA A C 1
ATOM 2091 O O . ALA A 1 277 ? 52.397 -52.702 -19.789 1.00 55.84 277 ALA A O 1
ATOM 2092 N N . ALA A 1 278 ? 50.417 -51.653 -19.962 1.00 49.81 278 ALA A N 1
ATOM 2093 C CA . ALA A 1 278 ? 49.626 -52.872 -20.151 1.00 49.81 278 ALA A CA 1
ATOM 2094 C C . ALA A 1 278 ? 49.938 -53.601 -21.476 1.00 49.81 278 ALA A C 1
ATOM 2096 O O . ALA A 1 278 ? 49.910 -54.836 -21.542 1.00 49.81 278 ALA A O 1
ATOM 2097 N N . SER A 1 279 ? 50.283 -52.863 -22.536 1.00 52.09 279 SER A N 1
ATOM 2098 C CA . SER A 1 279 ? 50.665 -53.447 -23.831 1.00 52.09 279 SER A CA 1
ATOM 2099 C C . SER A 1 279 ? 52.100 -53.999 -23.842 1.00 52.09 279 SER A C 1
ATOM 2101 O O . SER A 1 279 ? 52.356 -55.011 -24.502 1.00 52.09 279 SER A O 1
ATOM 2103 N N . ALA A 1 280 ? 53.013 -53.444 -23.035 1.00 54.50 280 ALA A N 1
ATOM 2104 C CA . ALA A 1 280 ? 54.357 -53.995 -22.831 1.00 54.50 280 ALA A CA 1
ATOM 2105 C C . ALA A 1 280 ? 54.365 -55.308 -22.015 1.00 54.50 280 ALA A C 1
ATOM 2107 O O . ALA A 1 280 ? 55.216 -56.176 -22.241 1.00 54.50 280 ALA A O 1
ATOM 2108 N N . GLU A 1 281 ? 53.413 -55.491 -21.095 1.00 53.19 281 GLU A N 1
ATOM 2109 C CA . GLU A 1 281 ? 53.302 -56.708 -20.280 1.00 53.19 281 GLU A CA 1
ATOM 2110 C C . GLU A 1 281 ? 52.679 -57.883 -21.057 1.00 53.19 281 GLU A C 1
ATOM 2112 O O . GLU A 1 281 ? 53.154 -59.017 -20.950 1.00 53.19 281 GLU A O 1
ATOM 2117 N N . SER A 1 282 ? 51.724 -57.611 -21.956 1.00 49.88 282 SER A N 1
ATOM 2118 C CA . SER A 1 282 ? 51.136 -58.626 -22.849 1.00 49.88 282 SER A CA 1
ATOM 2119 C C . SER A 1 282 ? 52.144 -59.200 -23.866 1.00 49.88 282 SER A C 1
ATOM 2121 O O . SER A 1 282 ? 52.069 -60.373 -24.240 1.00 49.88 282 SER A O 1
ATOM 2123 N N . ALA A 1 283 ? 53.164 -58.423 -24.257 1.00 53.06 283 ALA A N 1
ATOM 2124 C CA . ALA A 1 283 ? 54.221 -58.866 -25.173 1.00 53.06 283 ALA A CA 1
ATOM 2125 C C . ALA A 1 283 ? 55.235 -59.845 -24.538 1.00 53.06 283 ALA A C 1
ATOM 2127 O O . ALA A 1 283 ? 55.898 -60.595 -25.256 1.00 53.06 283 ALA A O 1
ATOM 2128 N N . LYS A 1 284 ? 55.347 -59.899 -23.200 1.00 54.97 284 LYS A N 1
ATOM 2129 C CA . LYS A 1 284 ? 56.238 -60.850 -22.500 1.00 54.97 284 LYS A CA 1
ATOM 2130 C C . LYS A 1 284 ? 55.637 -62.248 -22.330 1.00 54.97 284 LYS A C 1
ATOM 2132 O O . LYS A 1 284 ? 56.388 -63.198 -22.120 1.00 54.97 284 LYS A O 1
ATOM 2137 N N . THR A 1 285 ? 54.317 -62.406 -22.444 1.00 51.16 285 THR A N 1
ATOM 2138 C CA . THR A 1 285 ? 53.638 -63.706 -22.265 1.00 51.16 285 THR A CA 1
ATOM 2139 C C . THR A 1 285 ? 53.561 -64.535 -23.557 1.00 51.16 285 THR A C 1
ATOM 2141 O O . THR A 1 285 ? 53.251 -65.723 -23.505 1.00 51.16 285 THR A O 1
ATOM 2144 N N . GLN A 1 286 ? 53.908 -63.962 -24.716 1.00 51.81 286 GLN A N 1
ATOM 2145 C CA . GLN A 1 286 ? 54.016 -64.674 -25.999 1.00 51.81 286 GLN A CA 1
ATOM 2146 C C . GLN A 1 286 ? 55.478 -64.978 -26.366 1.00 51.81 286 GLN A C 1
ATOM 2148 O O . GLN A 1 286 ? 55.976 -64.592 -27.419 1.00 51.81 286 GLN A O 1
ATOM 2153 N N . ALA A 1 287 ? 56.183 -65.715 -25.505 1.00 47.44 287 ALA A N 1
ATOM 2154 C CA . ALA A 1 287 ? 57.382 -66.438 -25.927 1.00 47.44 287 ALA A CA 1
ATOM 2155 C C . ALA A 1 287 ? 56.962 -67.821 -26.475 1.00 47.44 287 ALA A C 1
ATOM 2157 O O . ALA A 1 287 ? 56.268 -68.563 -25.775 1.00 47.44 287 ALA A O 1
ATOM 2158 N N . PRO A 1 288 ? 57.340 -68.203 -27.708 1.00 48.12 288 PRO A N 1
ATOM 2159 C CA . PRO A 1 288 ? 56.894 -69.456 -28.308 1.00 48.12 288 PRO A CA 1
ATOM 2160 C C . PRO A 1 288 ? 57.595 -70.661 -27.667 1.00 48.12 288 PRO A C 1
ATOM 2162 O O . PRO A 1 288 ? 58.825 -70.737 -27.633 1.00 48.12 288 PRO A O 1
ATOM 2165 N N . GLN A 1 289 ? 56.807 -71.643 -27.216 1.00 50.91 289 GLN A N 1
ATOM 2166 C CA . GLN A 1 289 ? 57.302 -72.983 -26.902 1.00 50.91 289 GLN A CA 1
ATOM 2167 C C . GLN A 1 289 ? 57.902 -73.610 -28.168 1.00 50.91 289 GLN A C 1
ATOM 2169 O O . GLN A 1 289 ? 57.181 -73.978 -29.097 1.00 50.91 289 GLN A O 1
ATOM 2174 N N . LYS A 1 290 ? 59.231 -73.737 -28.207 1.00 46.34 290 LYS A N 1
ATOM 2175 C CA . LYS A 1 290 ? 59.924 -74.597 -29.169 1.00 46.34 290 LYS A CA 1
ATOM 2176 C C . LYS A 1 290 ? 59.860 -76.047 -28.684 1.00 46.34 290 LYS A C 1
ATOM 2178 O O . LYS A 1 290 ? 60.348 -76.351 -27.598 1.00 46.34 290 LYS A O 1
ATOM 2183 N N . LYS A 1 291 ? 59.246 -76.897 -29.509 1.00 43.28 291 LYS A N 1
ATOM 2184 C CA . LYS A 1 291 ? 59.501 -78.342 -29.574 1.00 43.28 291 LYS A CA 1
ATOM 2185 C C . LYS A 1 291 ? 60.889 -78.611 -30.145 1.00 43.28 291 LYS A C 1
ATOM 2187 O O . LYS A 1 291 ? 61.330 -77.797 -30.989 1.00 43.28 291 LYS A O 1
#

Foldseek 3Di:
DDDDDDDDDDDDDDDDDDDDDDPDDPPPPPPLDDQPFPQLNVLVVVVVVVLVCLQQHWDWLQDPPPDAFTWTAGNQQFIAGVNHTDDDDPVLSVLSNQLSVLVSVLSVLVSSLVSLVRSLVRLVVVLVVVCVVPVPNPVSVVVSVVVSVVSVVVSLVSQLVSLVSLVSNLVSLVVNVVRDVSCVVSSPDDVVVSVVSNVVSVVVVVVVPPDDDDDDDPDCPVVVVVVVVVVVVVVVVVVVVVVVVVVVVVVVVVVVVVVVVVVVVVVVVVVVVVVVVVVVVVVVVPDDDDD

Secondary structure (DSSP, 8-state):
-----------------------PPPP---------SHHHHHHHHHHHHHHHHHHHSPEE-S-SSSSSPPEEE-TTS-EEETTEEPP--HHHHHHHHHHHHHHHHHHHHHHHHHHHHHHHHHHHHHHHHHHHHH--HHHHHHHHHHHHHHHHHHHHHHHHGGGGGHHHHHHHHHHHHHH-GGGGGG----HHHHHHHHHHHHHHHHHS--S-------S-HHHHHHHHHHHHHHHHHHHHHHHHHHHHHHHHHHHHHHHHHHHHHHHHHHHHHHHHHHHHHHTTS------

pLDDT: mean 73.26, std 20.17, range [34.0, 98.69]

Mean predicted aligned error: 18.32 Å

Solvent-accessible surface area (backbone atoms only — not comparable to full-atom values): 17115 Å² total; per-residue (Å²): 135,90,82,91,82,89,84,90,82,89,82,90,85,89,81,86,89,90,84,77,95,69,86,70,74,76,79,83,77,78,68,74,84,73,53,86,28,72,53,6,41,56,48,42,54,58,48,52,51,50,52,49,46,61,60,71,33,67,43,79,47,40,65,90,70,78,89,60,70,55,27,32,39,39,67,87,19,47,47,26,50,73,86,40,76,58,94,72,55,74,69,53,27,50,35,41,42,52,31,50,54,38,51,51,54,43,53,51,49,50,51,54,37,51,32,52,53,39,18,52,51,31,47,53,54,54,49,55,56,47,48,71,74,66,75,59,52,78,72,47,51,59,56,49,49,56,49,52,51,58,50,48,53,53,45,52,54,52,51,44,55,44,45,72,49,39,62,59,32,46,51,32,38,53,53,35,31,71,72,35,73,88,48,37,86,50,53,73,76,51,71,63,60,46,51,47,47,50,47,52,50,53,50,52,61,66,69,69,65,81,85,75,90,87,82,88,81,94,84,57,67,71,62,53,52,52,52,52,51,52,52,52,47,53,51,51,51,53,54,48,51,54,49,52,49,52,53,48,53,54,50,52,54,51,52,53,51,50,50,53,50,54,54,49,51,51,56,52,51,53,55,50,52,53,53,54,53,55,55,58,56,60,62,68,75,69,67,82,86,79,129

Radius of gyration: 35.36 Å; Cα contacts (8 Å, |Δi|>4): 172; chains: 1; bounding box: 113×114×63 Å

Sequence (291 aa):
MNTIRQLVTAITLTAALSACGGKQPPPAQQNAHQPETFIGKAVKEVTDEAKEELQNGNIDVSGDKGGLPKAEITPKGDLLIEGQPVAIDATQRALLLEYRAAIVKIVNAAIDVGTQGADLAGKAVTEAISGIFSGDQQTFEQRVEKKLEAEAEKIEISAKNICVHLPSLLSSQQKLAAAIPEFRPYAQMTQRDVDECNAESAGIRHNIEMDKAPPAYGAQNEIRENIRENVRTAIRESLQQARDDVHRDIRQAHDEIRGAVTAGDDLTQDAAAEAEAASAESAKTQAPQKK